Protein 9I7A (pdb70)

Foldseek 3Di:
DDDDPFDFPFWWQFDDPPDARFTWTFHDAPVPHDDADPQWTFIGGAQDRDTDTDHPVGTGGCVVCCVPRLDDDDDHRRVRRSCCVVPPVPDDDD/DAPFDFFFWWQFDDPPDARFTWTFHDQVVDPDGADPQWTWIQTAQVRDIDIDHDVGTGGCVVCCVPRVDDDDPHRRVRRSCCVPPPVPDDD

Sequence (185 aa):
GMPHAFKPGDLVFAKMKGYPHWPARIDDIADGAVKPPPNKYPIFFFGTHETAFLGPKDLFPYDKSKDKYGKPNKRKGFNEGLWEIQNNPHASSYSPHAFKPGDLVFAKMKGYPHWPARIDDIADGAVKKPPPNKYPIFFFGTHETTAFLGPKDLFPYDKSKDKYGKPNKRKGFNEGLWEIQQNNNPHASY

GO terms:
  GO:0061628 histone H3K27me3 reader activity (F, IDA)
  GO:0062072 histone H3K9me2/3 reader activity (F, IDA)
  GO:0005634 nucleus (C, IDA)
  GO:0042692 muscle cell differentiation (P, IMP)
  GO:1905168 positive regulation of double-strand break repair via homologous recombination (P, IMP)
  GO:0030307 positive regulation of cell growth (P, IMP)
  GO:0005515 protein binding (F, IPI)
  GO:0005654 nucleoplasm (C, IDA)
  GO:0140566 histone reader activity (F, IDA)
  GO:0140861 DNA repair-dependent chromatin remodeling (P, IMP)

Radius of gyration: 17.61 Å; Cα contacts (8 Å, |Δi|>4): 353; chains: 2; bounding box: 44×46×45 Å

Organism: Homo sapiens (NCBI:txid9606)

InterPro domains:
  IPR000313 PWWP domain [PF00855] (8-87)
  IPR000313 PWWP domain [PS50812] (7-64)
  IPR000313 PWWP domain [SM00293] (5-62)
  IPR021567 Lens epithelium-derived growth factor, integrase-binding domain [PF11467] (472-570)
  IPR035441 TFIIS/LEDGF domain superfamily [G3DSA:1.20.930.10] (469-548)
  IPR036218 HIV integrase-binding domain superfamily [SSF140576] (470-548)

Structure (mmCIF, N/CA/C/O backbone):
data_9I7A
#
_entry.id   9I7A
#
_cell.length_a   33.127
_cell.length_b   42.590
_cell.length_c   44.242
_cell.angle_alpha   62.08
_cell.angle_beta   76.38
_cell.angle_gamma   87.00
#
_symmetry.space_group_name_H-M   'P 1'
#
loop_
_entity.id
_entity.type
_entity.pdbx_description
1 polymer 'Hepatoma-derived growth factor-related protein 2'
2 non-polymer 1,2-ETHANEDIOL
3 water water
#
loop_
_atom_site.group_PDB
_atom_site.id
_atom_site.type_symbol
_atom_site.label_atom_id
_atom_site.label_alt_id
_atom_site.label_comp_id
_atom_site.label_asym_id
_atom_site.label_entity_id
_atom_site.label_seq_id
_atom_site.pdbx_PDB_ins_code
_atom_site.Cartn_x
_atom_site.Cartn_y
_atom_site.Cartn_z
_atom_site.occupancy
_atom_site.B_iso_or_equiv
_atom_site.auth_seq_id
_atom_site.auth_comp_id
_atom_site.auth_asym_id
_atom_site.auth_atom_id
_atom_site.pdbx_PDB_model_num
ATOM 1 N N . GLY A 1 1 ? 25.006 -17.612 -21.927 1.00 24.92 0 GLY A N 1
ATOM 2 C CA . GLY A 1 1 ? 24.723 -16.547 -20.947 1.00 22.05 0 GLY A CA 1
ATOM 3 C C . GLY A 1 1 ? 24.584 -17.124 -19.550 1.00 19.24 0 GLY A C 1
ATOM 4 O O . GLY A 1 1 ? 24.675 -18.331 -19.362 1.00 21.94 0 GLY A O 1
ATOM 10 N N . MET A 1 2 ? 24.395 -16.237 -18.571 1.00 19.17 1 MET A N 1
ATOM 11 C CA . MET A 1 2 ? 24.134 -16.642 -17.194 1.00 17.89 1 MET A CA 1
ATOM 12 C C . MET A 1 2 ? 22.694 -17.144 -17.061 1.00 16.41 1 MET A C 1
ATOM 13 O O . MET A 1 2 ? 21.819 -16.793 -17.859 1.00 18.35 1 MET A O 1
ATOM 27 N N . PRO A 1 3 ? 22.374 -17.990 -16.047 1.00 16.98 2 PRO A N 1
ATOM 28 C CA . PRO A 1 3 ? 20.999 -18.446 -15.881 1.00 16.16 2 PRO A CA 1
ATOM 29 C C . PRO A 1 3 ? 19.997 -17.303 -15.722 1.00 16.00 2 PRO A C 1
ATOM 30 O O . PRO A 1 3 ? 20.276 -16.305 -15.075 1.00 16.11 2 PRO A O 1
ATOM 41 N N . HIS A 1 4 ? 18.854 -17.420 -16.386 1.00 15.18 3 HIS A N 1
ATOM 42 C CA . HIS A 1 4 ? 17.787 -16.430 -16.243 1.00 14.53 3 HIS A CA 1
ATOM 43 C C . HIS A 1 4 ? 17.282 -16.393 -14.820 1.00 13.30 3 HIS A C 1
ATOM 44 O O . HIS A 1 4 ? 17.269 -17.398 -14.128 1.00 14.80 3 HIS A O 1
ATOM 59 N N . ALA A 1 5 ? 16.664 -15.255 -14.475 1.00 12.93 4 ALA A N 1
ATOM 60 C CA . ALA A 1 5 ? 16.147 -15.043 -13.132 1.00 11.98 4 ALA A CA 1
ATOM 61 C C . ALA A 1 5 ? 15.044 -16.026 -12.815 1.00 10.99 4 ALA A C 1
ATOM 62 O O . ALA A 1 5 ? 14.809 -16.381 -11.637 1.00 14.89 4 ALA A O 1
ATOM 69 N N . PHE A 1 6 ? 14.263 -16.356 -13.838 1.00 9.30 5 PHE A N 1
ATOM 70 C CA . PHE A 1 6 ? 13.218 -17.347 -13.660 1.00 10.72 5 PHE A CA 1
ATOM 71 C C . PHE A 1 6 ? 13.449 -18.494 -14.624 1.00 11.32 5 PHE A C 1
ATOM 72 O O . PHE A 1 6 ? 13.917 -18.294 -15.735 1.00 12.53 5 PHE A O 1
ATOM 89 N N . LYS A 1 7 ? 13.113 -19.699 -14.176 1.00 12.56 6 LYS A N 1
ATOM 90 C CA . LYS A 1 7 ? 13.283 -20.925 -14.964 1.00 13.48 6 LYS A CA 1
ATOM 91 C C . LYS A 1 7 ? 12.061 -21.790 -14.794 1.00 12.72 6 LYS A C 1
ATOM 92 O O . LYS A 1 7 ? 11.351 -21.667 -13.783 1.00 11.10 6 LYS A O 1
ATOM 111 N N . PRO A 1 8 ? 11.787 -22.694 -15.775 1.00 12.75 7 PRO A N 1
ATOM 112 C CA . PRO A 1 8 ? 10.642 -23.576 -15.678 1.00 12.54 7 PRO A CA 1
ATOM 113 C C . PRO A 1 8 ? 10.624 -24.234 -14.320 1.00 12.27 7 PRO A C 1
ATOM 114 O O . PRO A 1 8 ? 11.603 -24.780 -13.863 1.00 13.56 7 PRO A O 1
ATOM 125 N N . GLY A 1 9 ? 9.434 -24.256 -13.737 1.00 11.47 8 GLY A N 1
ATOM 126 C CA . GLY A 1 9 ? 9.188 -24.877 -12.442 1.00 11.91 8 GLY A CA 1
ATOM 127 C C . GLY A 1 9 ? 9.171 -23.891 -11.282 1.00 11.00 8 GLY A C 1
ATOM 128 O O . GLY A 1 9 ? 8.687 -24.236 -10.188 1.00 12.32 8 GLY A O 1
ATOM 132 N N . ASP A 1 10 ? 9.698 -22.675 -11.489 1.00 10.33 9 ASP A N 1
ATOM 133 C CA . ASP A 1 10 ? 9.672 -21.693 -10.423 1.00 9.10 9 ASP A CA 1
ATOM 134 C C . ASP A 1 10 ? 8.225 -21.301 -10.123 1.00 8.54 9 ASP A C 1
ATOM 135 O O . ASP A 1 10 ? 7.402 -21.092 -11.011 1.00 9.80 9 ASP A O 1
ATOM 144 N N . LEU A 1 11 ? 7.929 -21.142 -8.831 1.00 8.79 10 LEU A N 1
ATOM 145 C CA . LEU A 1 11 ? 6.578 -20.824 -8.367 1.00 8.18 10 LEU A CA 1
ATOM 146 C C . LEU A 1 11 ? 6.509 -19.334 -8.046 1.00 8.04 10 LEU A C 1
ATOM 147 O O . LEU A 1 11 ? 7.413 -18.757 -7.411 1.00 10.34 10 LEU A O 1
ATOM 163 N N . VAL A 1 12 ? 5.378 -18.724 -8.395 1.00 6.69 11 VAL A N 1
ATOM 164 C CA . VAL A 1 12 ? 5.194 -17.282 -8.275 1.00 6.66 11 VAL A CA 1
ATOM 165 C C . VAL A 1 12 ? 3.757 -16.982 -7.933 1.00 6.56 11 VAL A C 1
ATOM 166 O O . VAL A 1 12 ? 2.871 -17.831 -8.071 1.00 7.64 11 VAL A O 1
ATOM 179 N N . PHE A 1 13 ? 3.533 -15.717 -7.558 1.00 6.66 12 PHE A N 1
ATOM 180 C CA . PHE A 1 13 ? 2.257 -15.109 -7.770 1.00 7.21 12 PHE A CA 1
ATOM 181 C C . PHE A 1 13 ? 2.416 -14.169 -8.948 1.00 7.19 12 PHE A C 1
ATOM 182 O O . PHE A 1 13 ? 3.388 -13.436 -9.036 1.00 9.05 12 PHE A O 1
ATOM 199 N N . ALA A 1 14 ? 1.489 -14.263 -9.917 1.00 6.66 13 ALA A N 1
ATOM 200 C CA . ALA A 1 14 ? 1.578 -13.472 -11.132 1.00 7.07 13 ALA A CA 1
ATOM 201 C C . ALA A 1 14 ? 0.430 -12.477 -11.170 1.00 6.68 13 ALA A C 1
ATOM 202 O O . ALA A 1 14 ? -0.724 -12.843 -10.847 1.00 7.75 13 ALA A O 1
ATOM 209 N N . LYS A 1 15 ? 0.754 -11.250 -11.582 1.00 6.81 14 LYS A N 1
ATOM 210 C CA . LYS A 1 15 ? -0.211 -10.175 -11.597 1.00 8.06 14 LYS A CA 1
ATOM 211 C C . LYS A 1 15 ? -0.630 -9.788 -13.004 1.00 8.32 14 LYS A C 1
ATOM 212 O O . LYS A 1 15 ? 0.211 -9.509 -13.854 1.00 11.16 14 LYS A O 1
ATOM 231 N N . MET A 1 16 ? -1.923 -9.771 -13.238 1.00 8.91 15 MET A N 1
ATOM 232 C CA . MET A 1 16 ? -2.515 -9.235 -14.443 1.00 10.75 15 MET A CA 1
ATOM 233 C C . MET A 1 16 ? -3.525 -8.166 -14.092 1.00 11.50 15 MET A C 1
ATOM 234 O O . MET A 1 16 ? -4.184 -8.229 -13.057 1.00 11.39 15 MET A O 1
ATOM 248 N N . LYS A 1 17 ? -3.639 -7.184 -14.961 1.00 11.94 16 LYS A N 1
ATOM 249 C CA . LYS A 1 17 ? -4.602 -6.124 -14.751 1.00 12.41 16 LYS A CA 1
ATOM 250 C C . LYS A 1 17 ? -6.008 -6.684 -14.546 1.00 12.22 16 LYS A C 1
ATOM 251 O O . LYS A 1 17 ? -6.495 -7.444 -15.394 1.00 13.21 16 LYS A O 1
ATOM 270 N N . GLY A 1 18 ? -6.653 -6.292 -13.440 1.00 12.11 17 GLY A N 1
ATOM 271 C CA . GLY A 1 18 ? -8.003 -6.715 -13.172 1.00 11.72 17 GLY A CA 1
ATOM 272 C C . GLY A 1 18 ? -8.128 -7.901 -12.246 1.00 10.37 17 GLY A C 1
ATOM 273 O O . GLY A 1 18 ? -9.230 -8.222 -11.853 1.00 11.36 17 GLY A O 1
ATOM 277 N N . TYR A 1 19 ? -7.005 -8.537 -11.933 1.00 10.26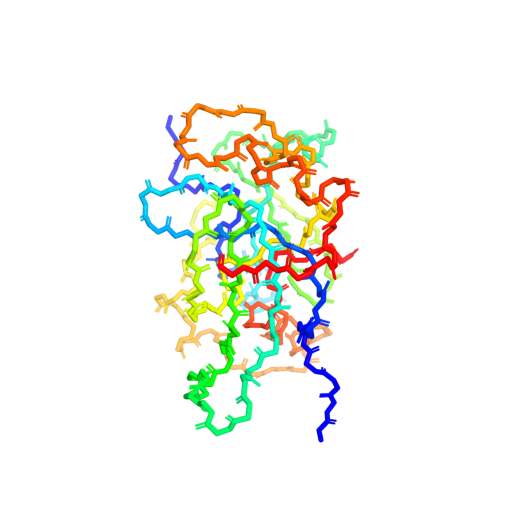 18 TYR A N 1
ATOM 278 C CA . TYR A 1 19 ? -6.992 -9.797 -11.196 1.00 10.18 18 TYR A CA 1
ATOM 279 C C . TYR A 1 19 ? -6.122 -9.677 -9.965 1.00 9.26 18 TYR A C 1
ATOM 280 O O . TYR A 1 19 ? -5.110 -8.969 -10.002 1.00 10.45 18 TYR A O 1
ATOM 298 N N . PRO A 1 20 ? -6.445 -10.397 -8.878 1.00 9.09 19 PRO A N 1
ATOM 299 C CA . PRO A 1 20 ? -5.540 -10.434 -7.748 1.00 9.18 19 PRO A CA 1
ATOM 300 C C . PRO A 1 20 ? -4.265 -11.191 -8.138 1.00 8.61 19 PRO A C 1
ATOM 301 O O . PRO A 1 20 ? -4.271 -12.010 -9.036 1.00 8.95 19 PRO A O 1
ATOM 312 N N . HIS A 1 21 ? -3.223 -10.976 -7.372 1.00 8.20 20 HIS A N 1
ATOM 313 C CA . HIS A 1 21 ? -1.993 -11.713 -7.508 1.00 8.14 20 HIS A CA 1
ATOM 314 C C . HIS A 1 21 ? -2.321 -13.198 -7.428 1.00 8.25 20 HIS A C 1
ATOM 315 O O . HIS A 1 21 ? -2.939 -13.629 -6.484 1.00 9.46 20 HIS A O 1
ATOM 330 N N . TRP A 1 22 ? -1.915 -13.978 -8.462 1.00 7.34 21 TRP A N 1
ATOM 331 C CA . TRP A 1 22 ? -2.539 -15.287 -8.699 1.00 7.11 21 TRP A CA 1
ATOM 332 C C . TRP A 1 22 ? -1.487 -16.367 -8.614 1.00 6.56 21 TRP A C 1
ATOM 333 O O . TRP A 1 22 ? -0.418 -16.257 -9.228 1.00 6.73 21 TRP A O 1
ATOM 354 N N . PRO A 1 23 ? -1.758 -17.519 -7.979 1.00 7.01 22 PRO A N 1
ATOM 355 C CA . PRO A 1 23 ? -0.743 -18.572 -7.906 1.00 6.64 22 PRO A CA 1
ATOM 356 C C . PRO A 1 23 ? -0.419 -19.114 -9.292 1.00 6.46 22 PRO A C 1
ATOM 357 O O . PRO A 1 23 ? -1.323 -19.431 -10.086 1.00 6.69 22 PRO A O 1
ATOM 368 N N . ALA A 1 24 ? 0.864 -19.261 -9.594 1.00 6.04 23 ALA A N 1
ATOM 369 C CA . ALA A 1 24 ? 1.295 -19.550 -10.955 1.00 6.19 23 ALA A CA 1
ATOM 370 C C . ALA A 1 24 ? 2.678 -20.174 -10.942 1.00 6.00 23 ALA A C 1
ATOM 371 O O . ALA A 1 24 ? 3.361 -20.207 -9.934 1.00 6.65 23 ALA A O 1
ATOM 378 N N . ARG A 1 25 ? 3.091 -20.637 -12.122 1.00 6.86 24 ARG A N 1
ATOM 379 C CA . ARG A 1 25 ? 4.437 -21.162 -12.268 1.00 6.94 24 ARG A CA 1
ATOM 380 C C . ARG A 1 25 ? 4.973 -20.743 -13.627 1.00 6.95 24 ARG A C 1
ATOM 381 O O . ARG A 1 25 ? 4.254 -20.478 -14.599 1.00 7.88 24 ARG A O 1
ATOM 402 N N . ILE A 1 26 ? 6.292 -20.768 -13.720 1.00 7.92 25 ILE A N 1
ATOM 403 C CA . ILE A 1 26 ? 6.960 -20.628 -15.008 1.00 8.34 25 ILE A CA 1
ATOM 404 C C . ILE A 1 26 ? 6.893 -21.994 -15.720 1.00 9.12 25 ILE A C 1
ATOM 405 O O . ILE A 1 26 ? 7.322 -23.010 -15.194 1.00 10.82 25 ILE A O 1
ATOM 421 N N . ASP A 1 27 ? 6.321 -21.979 -16.940 1.00 10.58 26 ASP A N 1
ATOM 422 C CA . ASP A 1 27 ? 6.197 -23.217 -17.746 1.00 11.89 26 ASP A CA 1
ATOM 423 C C . ASP A 1 27 ? 7.315 -23.328 -18.779 1.00 12.79 26 ASP A C 1
ATOM 424 O O . ASP A 1 27 ? 8.077 -22.397 -18.996 1.00 14.40 26 ASP A O 1
ATOM 433 N N . ASP A 1 28 ? 7.455 -24.523 -19.351 1.00 15.14 27 ASP A N 1
ATOM 434 C CA . ASP A 1 28 ? 8.201 -24.767 -20.568 1.00 16.20 27 ASP A CA 1
ATOM 435 C C . ASP A 1 28 ? 7.385 -24.266 -21.749 1.00 15.64 27 ASP A C 1
ATOM 436 O O . ASP A 1 28 ? 6.159 -24.393 -21.760 1.00 18.70 27 ASP A O 1
ATOM 445 N N . ILE A 1 29 ? 8.078 -23.771 -22.774 1.00 17.51 28 ILE A N 1
ATOM 446 C CA . ILE A 1 29 ? 7.499 -23.584 -24.102 1.00 18.09 28 ILE A CA 1
ATOM 447 C C . ILE A 1 29 ? 7.452 -24.948 -24.783 1.00 18.48 28 ILE A C 1
ATOM 448 O O . ILE A 1 29 ? 8.468 -25.632 -24.816 1.00 21.04 28 ILE A O 1
ATOM 464 N N . ALA A 1 30 ? 6.289 -25.334 -25.334 1.00 17.92 29 ALA A N 1
ATOM 465 C CA . ALA A 1 30 ? 6.211 -26.623 -25.986 1.00 19.35 29 ALA A CA 1
ATOM 466 C C . ALA A 1 30 ? 7.106 -26.627 -27.225 1.00 20.30 29 ALA A C 1
ATOM 467 O O . ALA A 1 30 ? 7.415 -25.595 -27.803 1.00 19.70 29 ALA A O 1
ATOM 474 N N . ASP A 1 31 ? 7.497 -27.815 -27.657 1.00 21.89 30 ASP A N 1
ATOM 475 C CA . ASP A 1 31 ? 8.308 -27.918 -28.856 1.00 23.22 30 ASP A CA 1
ATOM 476 C C . ASP A 1 31 ? 7.581 -27.249 -30.019 1.00 21.17 30 ASP A C 1
ATOM 477 O O . ASP A 1 31 ? 6.412 -27.520 -30.241 1.00 23.66 30 ASP A O 1
ATOM 486 N N . GLY A 1 32 ? 8.276 -26.349 -30.720 1.00 19.63 31 GLY A N 1
ATOM 487 C CA . GLY A 1 32 ? 7.724 -25.658 -31.880 1.00 19.38 31 GLY A CA 1
ATOM 488 C C . GLY A 1 32 ? 6.811 -24.463 -31.562 1.00 18.14 31 GLY A C 1
ATOM 489 O O . GLY A 1 32 ? 6.319 -23.828 -32.497 1.00 19.32 31 GLY A O 1
ATOM 493 N N . ALA A 1 33 ? 6.577 -24.197 -30.275 1.00 16.56 32 ALA A N 1
ATOM 494 C CA . ALA A 1 33 ? 5.571 -23.210 -29.906 1.00 13.50 32 ALA A CA 1
ATOM 495 C C . ALA A 1 33 ? 6.115 -21.784 -29.935 1.00 11.37 32 ALA A C 1
ATOM 496 O O . ALA A 1 33 ? 7.302 -21.547 -30.035 1.00 13.55 32 ALA A O 1
ATOM 503 N N . VAL A 1 34 ? 5.214 -20.824 -29.826 1.00 11.07 33 VAL A N 1
ATOM 504 C CA . VAL A 1 34 ? 5.585 -19.415 -29.825 1.00 9.98 33 VAL A CA 1
ATOM 505 C C . VAL A 1 34 ? 6.393 -19.108 -28.592 1.00 10.50 33 VAL A C 1
ATOM 506 O O . VAL A 1 34 ? 6.013 -19.431 -27.473 1.00 11.98 33 VAL A O 1
ATOM 519 N N . LYS A 1 35 ? 7.522 -18.400 -28.783 1.00 11.64 34 LYS A N 1
ATOM 520 C CA . LYS A 1 35 ? 8.343 -18.012 -27.648 1.00 12.47 34 LYS A CA 1
ATOM 521 C C . LYS A 1 35 ? 7.968 -16.631 -27.158 1.00 11.37 34 LYS A C 1
ATOM 522 O O . LYS A 1 35 ? 7.391 -15.832 -27.867 1.00 13.20 34 LYS A O 1
ATOM 541 N N . PRO A 1 36 ? 8.218 -16.342 -25.874 1.00 11.41 35 PRO A N 1
ATOM 542 C CA . PRO A 1 36 ? 7.861 -15.037 -25.341 1.00 11.76 35 PRO A CA 1
ATOM 543 C C . PRO A 1 36 ? 8.690 -13.939 -25.957 1.00 12.86 35 PRO A C 1
ATOM 544 O O . PRO A 1 36 ? 9.822 -14.191 -26.382 1.00 14.39 35 PRO A O 1
ATOM 555 N N . PRO A 1 37 ? 8.221 -12.687 -25.838 1.00 14.35 36 PRO A N 1
ATOM 556 C CA . PRO A 1 37 ? 9.053 -11.523 -26.099 1.00 16.58 36 PRO A CA 1
ATOM 557 C C . PRO A 1 37 ? 10.246 -11.530 -25.136 1.00 16.60 36 PRO A C 1
ATOM 558 O O . PRO A 1 37 ? 10.290 -12.247 -24.125 1.00 14.83 36 PRO A O 1
ATOM 569 N N . PRO A 1 38 ? 11.288 -10.725 -25.468 1.00 19.49 37 PRO A N 1
ATOM 570 C CA . PRO A 1 38 ? 12.444 -10.611 -24.584 1.00 19.26 37 PRO A CA 1
ATOM 571 C C . PRO A 1 38 ? 12.095 -10.289 -23.132 1.00 15.98 37 PRO A C 1
ATOM 572 O O . PRO A 1 38 ? 11.229 -9.463 -22.899 1.00 17.50 37 PRO A O 1
ATOM 583 N N . ASN A 1 39 ? 12.751 -10.979 -22.196 1.00 14.79 38 ASN A N 1
ATOM 584 C CA . ASN A 1 39 ? 12.572 -10.799 -20.756 1.00 12.56 38 ASN A CA 1
ATOM 585 C C . ASN A 1 39 ? 11.110 -10.995 -20.365 1.00 10.51 38 ASN A C 1
ATOM 586 O O . ASN A 1 39 ? 10.644 -10.447 -19.375 1.00 11.49 38 ASN A O 1
ATOM 597 N N . LYS A 1 40 ? 10.419 -11.918 -21.062 1.00 8.75 39 LYS A N 1
ATOM 598 C CA . LYS A 1 40 ? 9.135 -12.432 -20.619 1.00 7.93 39 LYS A CA 1
ATOM 599 C C . LYS A 1 40 ? 9.212 -13.946 -20.524 1.00 7.10 39 LYS A C 1
ATOM 600 O O . LYS A 1 40 ? 10.124 -14.579 -21.089 1.00 8.38 39 LYS A O 1
ATOM 619 N N . TYR A 1 41 ? 8.222 -14.508 -19.857 1.00 7.29 40 TYR A N 1
ATOM 620 C CA . TYR A 1 41 ? 8.163 -15.910 -19.539 1.00 7.21 40 TYR A CA 1
ATOM 621 C C . TYR A 1 41 ? 6.757 -16.426 -19.767 1.00 7.20 40 TYR A C 1
ATOM 622 O O . TYR A 1 41 ? 5.790 -15.695 -19.563 1.00 7.54 40 TYR A O 1
ATOM 640 N N . PRO A 1 42 ? 6.601 -17.727 -20.088 1.00 7.87 41 PRO A N 1
ATOM 641 C CA . PRO A 1 42 ? 5.272 -18.340 -20.123 1.00 7.86 41 PRO A CA 1
ATOM 642 C C . PRO A 1 42 ? 4.842 -18.664 -18.682 1.00 7.64 41 PRO A C 1
ATOM 643 O O . PRO A 1 42 ? 5.524 -19.431 -18.004 1.00 9.78 41 PRO A O 1
ATOM 654 N N . ILE A 1 43 ? 3.718 -18.075 -18.295 1.00 7.12 42 ILE A N 1
ATOM 655 C CA . ILE A 1 43 ? 3.192 -18.215 -16.934 1.00 7.33 42 ILE A CA 1
ATOM 656 C C . ILE A 1 43 ? 1.903 -19.003 -16.996 1.00 8.32 42 ILE A C 1
ATOM 657 O O . ILE A 1 43 ? 0.949 -18.546 -17.625 1.00 8.88 42 ILE A O 1
ATOM 673 N N . PHE A 1 44 ? 1.913 -20.155 -16.337 1.00 7.47 43 PHE A N 1
ATOM 674 C CA . PHE A 1 44 ? 0.736 -20.984 -16.180 1.00 7.65 43 PHE A CA 1
ATOM 675 C C . PHE A 1 44 ? 0.044 -20.650 -14.876 1.00 6.93 43 PHE A C 1
ATOM 676 O O . PHE A 1 44 ? 0.689 -20.689 -13.818 1.00 7.86 43 PHE A O 1
ATOM 693 N N . PHE A 1 45 ? -1.242 -20.272 -14.943 1.00 7.07 44 PHE A N 1
ATOM 694 C CA . PHE A 1 45 ? -2.008 -19.884 -13.768 1.00 6.90 44 PHE A CA 1
ATOM 695 C C . PHE A 1 45 ? -2.707 -21.104 -13.196 1.00 7.60 44 PHE A C 1
ATOM 696 O O . PHE A 1 45 ? -3.578 -21.706 -13.838 1.00 9.15 44 PHE A O 1
ATOM 713 N N . PHE A 1 46 ? -2.362 -21.499 -11.955 1.00 6.64 45 PHE A N 1
ATOM 714 C CA . PHE A 1 46 ? -3.022 -22.631 -11.353 1.00 6.60 45 PHE A CA 1
ATOM 715 C C . PHE A 1 46 ? -4.503 -22.320 -11.222 1.00 7.11 45 PHE A C 1
ATOM 716 O O . PHE A 1 46 ? -4.920 -21.169 -11.034 1.00 8.36 45 PHE A O 1
ATOM 733 N N . GLY A 1 47 ? -5.311 -23.391 -11.278 1.00 7.85 46 GLY A N 1
ATOM 734 C CA . GLY A 1 47 ? -6.758 -23.232 -11.208 1.00 8.69 46 GLY A CA 1
ATOM 735 C C . GLY A 1 47 ? -7.425 -22.826 -12.510 1.00 9.88 46 GLY A C 1
ATOM 736 O O . GLY A 1 47 ? -8.649 -22.676 -12.556 1.00 14.61 46 GLY A O 1
ATOM 740 N N . THR A 1 48 ? -6.698 -22.611 -13.584 1.00 11.20 47 THR A N 1
ATOM 741 C CA . THR A 1 48 ? -7.199 -22.051 -14.829 1.00 10.77 47 THR A CA 1
ATOM 742 C C . THR A 1 48 ? -6.687 -22.920 -15.973 1.00 12.79 47 THR A C 1
ATOM 743 O O . THR A 1 48 ? -5.848 -23.812 -15.801 1.00 15.96 47 THR A O 1
ATOM 754 N N . HIS A 1 49 ? -7.067 -22.541 -17.184 1.00 12.67 48 HIS A N 1
ATOM 755 C CA . HIS A 1 49 ? -6.408 -23.010 -18.422 1.00 13.22 48 HIS A CA 1
ATOM 756 C C . HIS A 1 49 ? -5.543 -21.940 -19.103 1.00 13.25 48 HIS A C 1
ATOM 757 O O . HIS A 1 49 ? -5.272 -22.063 -20.323 1.00 16.19 48 HIS A O 1
ATOM 772 N N . GLU A 1 50 ? -5.147 -20.891 -18.396 1.00 13.16 49 GLU A N 1
ATOM 773 C CA . GLU A 1 50 ? -4.459 -19.755 -18.942 1.00 12.08 49 GLU A CA 1
ATOM 774 C C . GLU A 1 50 ? -2.916 -19.938 -18.784 1.00 10.41 49 GLU A C 1
ATOM 775 O O . GLU A 1 50 ? -2.352 -20.171 -17.686 1.00 9.94 49 GLU A O 1
ATOM 787 N N . THR A 1 51 ? -2.270 -19.761 -19.932 1.00 9.98 50 THR A N 1
ATOM 788 C CA . THR A 1 51 ? -0.841 -19.475 -19.987 1.00 9.29 50 THR A CA 1
ATOM 789 C C . THR A 1 51 ? -0.708 -18.133 -20.663 1.00 9.28 50 THR A C 1
ATOM 790 O O . THR A 1 51 ? -1.255 -17.957 -21.765 1.00 10.90 50 THR A O 1
ATOM 801 N N . ALA A 1 52 ? 0.053 -17.214 -20.111 1.00 8.99 51 ALA A N 1
ATOM 802 C CA . ALA A 1 52 ? 0.282 -15.900 -20.659 1.00 8.85 51 ALA A CA 1
ATOM 803 C C . ALA A 1 52 ? 1.752 -15.559 -20.585 1.00 8.52 51 ALA A C 1
ATOM 804 O O . ALA A 1 52 ? 2.460 -15.999 -19.670 1.00 9.66 51 ALA A O 1
ATOM 811 N N . PHE A 1 53 ? 2.216 -14.682 -21.446 1.00 7.68 52 PHE A N 1
ATOM 812 C CA . PHE A 1 53 ? 3.584 -14.177 -21.369 1.00 7.96 52 PHE A CA 1
ATOM 813 C C . PHE A 1 53 ? 3.630 -12.940 -20.496 1.00 7.52 52 PHE A C 1
ATOM 814 O O . PHE A 1 53 ? 2.973 -11.951 -20.714 1.00 10.55 52 PHE A O 1
ATOM 831 N N . LEU A 1 54 ? 4.398 -12.997 -19.396 1.00 7.05 53 LEU A N 1
ATOM 832 C CA . LEU A 1 54 ? 4.538 -11.870 -18.466 1.00 6.98 53 LEU A CA 1
ATOM 833 C C . LEU A 1 54 ? 6.018 -11.629 -18.228 1.00 6.61 53 LEU A C 1
ATOM 834 O O . LEU A 1 54 ? 6.861 -12.526 -18.266 1.00 7.70 53 LEU A O 1
ATOM 850 N N . GLY A 1 55 ? 6.313 -10.364 -17.924 1.00 6.78 54 GLY A N 1
ATOM 851 C CA . GLY A 1 55 ? 7.644 -9.982 -17.483 1.00 7.26 54 GLY A CA 1
ATOM 852 C C . GLY A 1 55 ? 7.768 -9.897 -15.961 1.00 6.73 54 GLY A C 1
ATOM 853 O O . GLY A 1 55 ? 6.794 -9.918 -15.235 1.00 6.66 54 GLY A O 1
ATOM 857 N N . PRO A 1 56 ? 9.013 -9.740 -15.495 1.00 7.04 55 PRO A N 1
ATOM 858 C CA . PRO A 1 56 ? 9.306 -9.752 -14.076 1.00 7.34 55 PRO A CA 1
ATOM 859 C C . PRO A 1 56 ? 8.562 -8.744 -13.212 1.00 6.23 55 PRO A C 1
ATOM 860 O O . PRO A 1 56 ? 8.345 -8.985 -12.026 1.00 6.59 55 PRO A O 1
ATOM 871 N N . LYS A 1 57 ? 8.162 -7.595 -13.779 1.00 6.95 56 LYS A N 1
ATOM 872 C CA . LYS A 1 57 ? 7.434 -6.610 -12.976 1.00 7.42 56 LYS A CA 1
ATOM 873 C C . LYS A 1 57 ? 6.132 -7.199 -12.440 1.00 7.04 56 LYS A C 1
ATOM 874 O O . LYS A 1 57 ? 5.627 -6.719 -11.426 1.00 7.15 56 LYS A O 1
ATOM 893 N N . ASP A 1 58 ? 5.630 -8.246 -13.094 1.00 6.55 57 ASP A N 1
ATOM 894 C CA . ASP A 1 58 ? 4.383 -8.878 -12.721 1.00 6.82 57 ASP A CA 1
ATOM 895 C C . ASP A 1 58 ? 4.546 -10.221 -12.001 1.00 6.06 57 ASP A C 1
ATOM 896 O O . ASP A 1 58 ? 3.567 -10.939 -11.795 1.00 7.07 57 ASP A O 1
ATOM 905 N N . LEU A 1 59 ? 5.787 -10.571 -11.623 1.00 5.95 58 LEU A N 1
ATOM 906 C CA . LEU A 1 59 ? 6.107 -11.870 -11.057 1.00 6.15 58 LEU A CA 1
ATOM 907 C C . LEU A 1 59 ? 6.656 -11.694 -9.640 1.00 6.08 58 LEU A C 1
ATOM 908 O O . LEU A 1 59 ? 7.666 -10.992 -9.457 1.00 7.71 58 LEU A O 1
ATOM 924 N N . PHE A 1 60 ? 6.011 -12.347 -8.692 1.00 7.02 59 PHE A N 1
ATOM 925 C CA . PHE A 1 60 ? 6.330 -12.228 -7.273 1.00 7.35 59 PHE A CA 1
ATOM 926 C C . PHE A 1 60 ? 6.724 -13.605 -6.805 1.00 7.99 59 PHE A C 1
ATOM 927 O O . PHE A 1 60 ? 5.970 -14.542 -6.790 1.00 9.50 59 PHE A O 1
ATOM 944 N N . PRO A 1 61 ? 8.035 -13.833 -6.578 1.00 12.54 60 PRO A N 1
ATOM 945 C CA . PRO A 1 61 ? 8.506 -15.144 -6.167 1.00 12.76 60 PRO A CA 1
ATOM 946 C C . PRO A 1 61 ? 7.669 -15.638 -4.993 1.00 12.66 60 PRO A C 1
ATOM 947 O O . PRO A 1 61 ? 7.401 -14.906 -4.035 1.00 15.56 60 PRO A O 1
ATOM 958 N N . TYR A 1 62 ? 7.250 -16.942 -5.034 1.00 15.22 61 TYR A N 1
ATOM 959 C CA . TYR A 1 62 ? 6.213 -17.492 -4.154 1.00 16.58 61 TYR A CA 1
ATOM 960 C C . TYR A 1 62 ? 6.616 -17.372 -2.670 1.00 19.33 61 TYR A C 1
ATOM 961 O O . TYR A 1 62 ? 5.780 -16.983 -1.850 1.00 23.16 61 TYR A O 1
ATOM 979 N N . ASP A 1 63 ? 7.856 -17.737 -2.279 1.00 21.54 62 ASP A N 1
ATOM 980 C CA . ASP A 1 63 ? 8.208 -17.733 -0.853 1.00 22.64 62 ASP A CA 1
ATOM 981 C C . ASP A 1 63 ? 8.132 -16.328 -0.272 1.00 20.17 62 ASP A C 1
ATOM 982 O O . ASP A 1 63 ? 7.687 -16.106 0.862 1.00 23.96 62 ASP A O 1
ATOM 991 N N . LYS A 1 64 ? 8.645 -15.319 -0.984 1.00 21.23 63 LYS A N 1
ATOM 992 C CA . LYS A 1 64 ? 8.599 -13.978 -0.422 1.00 21.80 63 LYS A CA 1
ATOM 993 C C . LYS A 1 64 ? 7.148 -13.501 -0.244 1.00 22.53 6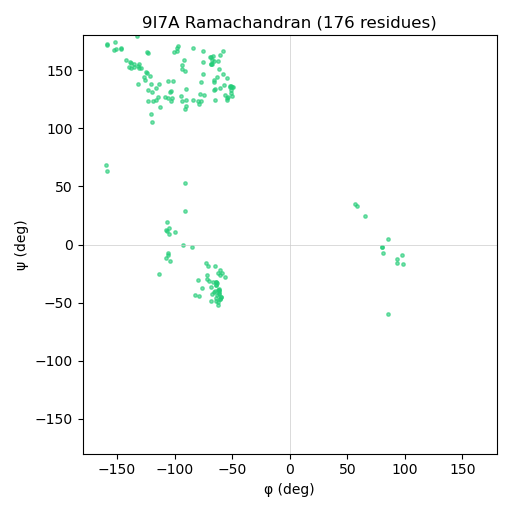3 LYS A C 1
ATOM 994 O O . LYS A 1 64 ? 6.847 -12.784 0.705 1.00 24.50 63 LYS A O 1
ATOM 1013 N N . SER A 1 65 ? 6.235 -13.932 -1.121 1.00 21.26 64 SER A N 1
ATOM 1014 C CA . SER A 1 65 ? 4.934 -13.285 -1.248 1.00 20.18 64 SER A CA 1
ATOM 1015 C C . SER A 1 65 ? 3.778 -14.109 -0.670 1.00 19.22 64 SER A C 1
ATOM 1016 O O . SER A 1 65 ? 2.665 -13.602 -0.597 1.00 17.89 64 SER A O 1
ATOM 1024 N N . LYS A 1 66 ? 3.980 -15.378 -0.327 1.00 20.89 65 LYS A N 1
ATOM 1025 C CA . LYS A 1 66 ? 2.855 -16.225 0.021 1.00 22.24 65 LYS A CA 1
ATOM 1026 C C . LYS A 1 66 ? 2.095 -15.769 1.256 1.00 23.34 65 LYS A C 1
ATOM 1027 O O . LYS A 1 66 ? 0.871 -15.899 1.298 1.00 25.09 65 LYS A O 1
ATOM 1039 N N . ASP A 1 67 ? 2.798 -15.185 2.222 1.00 24.20 66 ASP A N 1
ATOM 1040 C CA . ASP A 1 67 ? 2.106 -14.757 3.424 1.00 26.63 66 ASP A CA 1
ATOM 1041 C C . ASP A 1 67 ? 1.054 -13.706 3.063 1.00 24.73 66 ASP A C 1
ATOM 1042 O O . ASP A 1 67 ? -0.063 -13.765 3.556 1.00 27.52 66 ASP A O 1
ATOM 1051 N N . LYS A 1 68 ? 1.398 -12.774 2.166 1.00 21.00 67 LYS A N 1
ATOM 1052 C CA . LYS A 1 68 ? 0.506 -11.699 1.759 1.00 19.48 67 LYS A CA 1
ATOM 1053 C C . LYS A 1 68 ? -0.555 -12.127 0.745 1.00 18.72 67 LYS A C 1
ATOM 1054 O O . LYS A 1 68 ? -1.677 -11.650 0.822 1.00 21.87 67 LYS A O 1
ATOM 1073 N N . TYR A 1 69 ? -0.174 -12.897 -0.279 1.00 16.64 68 TYR A N 1
ATOM 1074 C CA . TYR A 1 69 ? -1.015 -13.136 -1.447 1.00 15.68 68 TYR A CA 1
ATOM 1075 C C . TYR A 1 69 ? -1.655 -14.529 -1.424 1.00 17.26 68 TYR A C 1
ATOM 1076 O O . TYR A 1 69 ? -2.576 -14.770 -2.229 1.00 17.08 68 TYR A O 1
ATOM 1094 N N . GLY A 1 70 ? -1.155 -15.426 -0.551 1.00 19.41 69 GLY A N 1
ATOM 1095 C CA . GLY A 1 70 ? -1.562 -16.822 -0.507 1.00 20.69 69 GLY A CA 1
ATOM 1096 C C . GLY A 1 70 ? -2.722 -17.033 0.449 1.00 23.46 69 GLY A C 1
ATOM 1097 O O . GLY A 1 70 ? -2.584 -17.810 1.388 1.00 28.57 69 GLY A O 1
ATOM 1101 N N . LYS A 1 71 ? -3.787 -16.247 0.247 1.00 22.51 70 LYS A N 1
ATOM 1102 C CA . LYS A 1 71 ? -4.964 -16.180 1.090 1.00 22.68 70 LYS A CA 1
ATOM 1103 C C . LYS A 1 71 ? -6.199 -16.432 0.224 1.00 21.03 70 LYS A C 1
ATOM 1104 O O . LYS A 1 71 ? -6.264 -16.034 -0.934 1.00 20.70 70 LYS A O 1
ATOM 1116 N N . PRO A 1 72 ? -7.209 -17.159 0.727 1.00 20.03 71 PRO A N 1
ATOM 1117 C CA . PRO A 1 72 ? -8.371 -17.491 -0.093 1.00 19.49 71 PRO A CA 1
ATOM 1118 C C . PRO A 1 72 ? -9.102 -16.271 -0.652 1.00 18.74 71 PRO A C 1
ATOM 1119 O O . PRO A 1 72 ? -9.188 -15.226 -0.020 1.00 20.98 71 PRO A O 1
ATOM 1130 N N . ASN A 1 73 ? -9.660 -16.430 -1.848 1.00 17.69 72 ASN A N 1
ATOM 1131 C CA . ASN A 1 73 ? -10.643 -15.492 -2.354 1.00 19.60 72 ASN A CA 1
ATOM 1132 C C . ASN A 1 73 ? -11.548 -16.262 -3.282 1.00 19.48 72 ASN A C 1
ATOM 1133 O O . ASN A 1 73 ? -11.210 -17.375 -3.701 1.00 20.73 72 ASN A O 1
ATOM 1144 N N . LYS A 1 74 ? -12.639 -15.602 -3.632 1.00 19.89 73 LYS A N 1
ATOM 1145 C CA . LYS A 1 74 ? -13.676 -16.312 -4.331 1.00 20.12 73 LYS A CA 1
ATOM 1146 C C . LYS A 1 74 ? -13.642 -16.062 -5.834 1.00 17.46 73 LYS A C 1
ATOM 1147 O O . LYS A 1 74 ? -14.562 -16.547 -6.464 1.00 20.51 73 LYS A O 1
ATOM 1150 N N . ARG A 1 75 ? -12.585 -15.433 -6.416 1.00 15.03 74 ARG A N 1
ATOM 1151 C CA . ARG A 1 75 ? -12.439 -15.389 -7.872 1.00 12.88 74 ARG A CA 1
ATOM 1152 C C . ARG A 1 75 ? -12.483 -16.830 -8.405 1.00 11.69 74 ARG A C 1
ATOM 1153 O O . ARG A 1 75 ? -11.884 -17.708 -7.816 1.00 11.77 74 ARG A O 1
ATOM 1174 N N . LYS A 1 76 ? -13.098 -17.030 -9.576 1.00 12.32 75 LYS A N 1
ATOM 1175 C CA . LYS A 1 76 ? -13.238 -18.372 -10.091 1.00 11.74 75 LYS A CA 1
ATOM 1176 C C . LYS A 1 76 ? -11.884 -18.997 -10.409 1.00 11.05 75 LYS A C 1
ATOM 1177 O O . LYS A 1 76 ? -11.072 -18.427 -11.149 1.00 11.13 75 LYS A O 1
ATOM 1196 N N . GLY A 1 77 ? -11.641 -20.166 -9.800 1.00 10.35 76 GLY A N 1
ATOM 1197 C CA . GLY A 1 77 ? -10.409 -20.899 -9.988 1.00 9.73 76 GLY A CA 1
ATOM 1198 C C . GLY A 1 77 ? -9.363 -20.590 -8.945 1.00 9.13 76 GLY A C 1
ATOM 1199 O O . GLY A 1 77 ? -8.362 -21.268 -8.887 1.00 9.63 76 GLY A O 1
ATOM 1203 N N . PHE A 1 78 ? -9.501 -19.498 -8.191 1.00 9.10 77 PHE A N 1
ATOM 1204 C CA . PHE A 1 78 ? -8.432 -19.058 -7.312 1.00 9.17 77 PHE A CA 1
ATOM 1205 C C . PHE A 1 78 ? -8.102 -20.066 -6.225 1.00 9.11 77 PHE A C 1
ATOM 1206 O O . PHE A 1 78 ? -6.938 -20.421 -6.065 1.00 9.16 77 PHE A O 1
ATOM 1223 N N . ASN A 1 79 ? -9.122 -20.494 -5.494 1.00 10.11 78 ASN A N 1
ATOM 1224 C CA . ASN A 1 79 ? -8.843 -21.364 -4.369 1.00 11.40 78 ASN A CA 1
ATOM 1225 C C . ASN A 1 79 ? -8.379 -22.733 -4.867 1.00 10.54 78 ASN A C 1
ATOM 1226 O O . ASN A 1 79 ? -7.541 -23.381 -4.226 1.00 11.27 78 ASN A O 1
ATOM 1237 N N . GLU A 1 80 ? -8.880 -23.170 -6.038 1.00 10.18 79 GLU A N 1
ATOM 1238 C CA . GLU A 1 80 ? -8.367 -24.370 -6.668 1.00 10.67 79 GLU A CA 1
ATOM 1239 C C . GLU A 1 80 ? -6.889 -24.219 -7.025 1.00 9.63 79 GLU A C 1
ATOM 1240 O O . GLU A 1 80 ? -6.056 -25.108 -6.825 1.00 10.07 79 GLU A O 1
ATOM 1252 N N . GLY A 1 81 ? -6.549 -23.002 -7.501 1.00 9.09 80 GLY A N 1
ATOM 1253 C CA . GLY A 1 81 ? -5.147 -22.734 -7.802 1.00 8.54 80 GLY A CA 1
ATOM 1254 C C . GLY A 1 81 ? -4.242 -22.676 -6.581 1.00 8.46 80 GLY A C 1
ATOM 1255 O O . GLY A 1 81 ? -3.119 -23.184 -6.620 1.00 8.83 80 GLY A O 1
ATOM 1259 N N . LEU A 1 82 ? -4.750 -22.144 -5.475 1.00 8.77 81 LEU A N 1
ATOM 1260 C CA . LEU A 1 82 ? -4.032 -22.180 -4.223 1.00 9.64 81 LEU A CA 1
ATOM 1261 C C . LEU A 1 82 ? -3.800 -23.627 -3.790 1.00 9.55 81 LEU A C 1
ATOM 1262 O O . LEU A 1 82 ? -2.715 -23.981 -3.326 1.00 11.35 81 LEU A O 1
ATOM 1278 N N . TRP A 1 83 ? -4.812 -24.480 -3.929 1.00 10.29 82 TRP A N 1
ATOM 1279 C CA . TRP A 1 83 ? -4.690 -25.874 -3.586 1.00 10.71 82 TRP A CA 1
ATOM 1280 C C . TRP A 1 83 ? -3.593 -26.536 -4.419 1.00 10.67 82 TRP A C 1
ATOM 1281 O O . TRP A 1 83 ? -2.750 -27.248 -3.909 1.00 11.39 82 TRP A O 1
ATOM 1302 N N . GLU A 1 84 ? -3.584 -26.250 -5.725 1.00 9.88 83 GLU A N 1
ATOM 1303 C CA . GLU A 1 84 ? -2.603 -26.832 -6.620 1.00 10.10 83 GLU A CA 1
ATOM 1304 C C . GLU A 1 84 ? -1.183 -26.381 -6.260 1.00 9.35 83 GLU A C 1
ATOM 1305 O O . GLU A 1 84 ? -0.256 -27.193 -6.234 1.00 10.56 83 GLU A O 1
ATOM 1317 N N . ILE A 1 85 ? -0.967 -25.059 -6.056 1.00 9.02 84 ILE A N 1
ATOM 1318 C CA . ILE A 1 85 ? 0.403 -24.596 -5.810 1.00 9.68 84 ILE A CA 1
ATOM 1319 C C . ILE A 1 85 ? 0.934 -25.129 -4.483 1.00 10.90 84 ILE A C 1
ATOM 1320 O O . ILE A 1 85 ? 2.124 -25.353 -4.356 1.00 12.14 84 ILE A O 1
ATOM 1336 N N . GLN A 1 86 ? 0.033 -25.311 -3.491 1.00 11.70 85 GLN A N 1
ATOM 1337 C CA . GLN A 1 86 ? 0.398 -25.814 -2.186 1.00 13.88 85 GLN A CA 1
ATOM 1338 C C . GLN A 1 86 ? 0.636 -27.328 -2.203 1.00 13.02 85 GLN A C 1
ATOM 1339 O O . GLN A 1 86 ? 1.479 -27.801 -1.436 1.00 17.45 85 GLN A O 1
ATOM 1353 N N . ASN A 1 87 ? -0.155 -28.086 -2.985 1.00 13.69 86 ASN A N 1
ATOM 1354 C CA . ASN A 1 87 ? -0.276 -29.508 -2.785 1.00 13.80 86 ASN A CA 1
ATOM 1355 C C . ASN A 1 87 ? 0.305 -30.265 -3.958 1.00 12.62 86 ASN A C 1
ATOM 1356 O O . ASN A 1 87 ? 0.713 -31.406 -3.769 1.00 14.95 86 ASN A O 1
ATOM 1367 N N . ASN A 1 88 ? 0.372 -29.689 -5.174 1.00 12.79 87 ASN A N 1
ATOM 1368 C CA . ASN A 1 88 ? 0.959 -30.405 -6.312 1.00 13.50 87 ASN A CA 1
ATOM 1369 C C . ASN A 1 88 ? 1.419 -29.459 -7.409 1.00 11.93 87 ASN A C 1
ATOM 1370 O O . ASN A 1 88 ? 0.895 -29.439 -8.523 1.00 12.41 87 ASN A O 1
ATOM 1381 N N . PRO A 1 89 ? 2.398 -28.608 -7.098 1.00 9.97 88 PRO A N 1
ATOM 1382 C CA . PRO A 1 89 ? 2.744 -27.504 -8.000 1.00 9.21 88 PRO A CA 1
ATOM 1383 C C . PRO A 1 89 ? 3.443 -27.935 -9.281 1.00 9.01 88 PRO A C 1
ATOM 1384 O O . PRO A 1 89 ? 3.533 -27.131 -10.190 1.00 10.18 88 PRO A O 1
ATOM 1395 N N . HIS A 1 90 ? 4.006 -29.153 -9.316 1.00 9.60 89 HIS A N 1
ATOM 1396 C CA . HIS A 1 90 ? 4.786 -29.583 -10.473 1.00 10.40 89 HIS A CA 1
ATOM 1397 C C . HIS A 1 90 ? 4.061 -30.630 -11.312 1.00 11.44 89 HIS A C 1
ATOM 1398 O O . HIS A 1 90 ? 4.699 -31.231 -12.173 1.00 13.40 89 HIS A O 1
ATOM 1413 N N . ALA A 1 91 ? 2.772 -30.852 -11.103 1.00 12.47 90 ALA A N 1
ATOM 1414 C CA . ALA A 1 91 ? 2.014 -31.807 -11.904 1.00 13.85 90 ALA A CA 1
ATOM 1415 C C . ALA A 1 91 ? 1.695 -31.264 -13.297 1.00 14.22 90 ALA A C 1
ATOM 1416 O O . ALA A 1 91 ? 1.825 -30.065 -13.568 1.00 14.13 90 ALA A O 1
ATOM 1423 N N . SER A 1 92 ? 1.269 -32.167 -14.158 1.00 17.10 91 SER A N 1
ATOM 1424 C CA A SER A 1 92 ? 0.718 -31.774 -15.442 0.63 18.35 91 SER A CA 1
ATOM 1425 C CA B SER A 1 92 ? 0.712 -31.777 -15.443 0.37 16.92 91 SER A CA 1
ATOM 1426 C C . SER A 1 92 ? -0.628 -31.080 -15.227 1.00 18.76 91 SER A C 1
ATOM 1427 O O . SER A 1 92 ? -1.508 -31.616 -14.540 1.00 21.27 91 SER A O 1
ATOM 1441 N N . TYR A 1 93 ? -0.732 -29.874 -15.791 1.00 20.72 92 TYR A N 1
ATOM 1442 C CA . TYR A 1 93 ? -1.939 -29.068 -15.817 1.00 19.70 92 TYR A CA 1
ATOM 1443 C C . TYR A 1 93 ? -2.002 -28.436 -17.201 1.00 23.57 92 TYR A C 1
ATOM 1444 O O . TYR A 1 93 ? -0.959 -28.215 -17.842 1.00 26.09 92 TYR A O 1
ATOM 1462 N N . SER A 1 94 ? -3.223 -28.143 -17.643 1.00 25.42 93 SER A N 1
ATOM 1463 C CA . SER A 1 94 ? -3.402 -27.522 -18.944 1.00 25.40 93 SER A CA 1
ATOM 1464 C C . SER A 1 94 ? -4.693 -26.694 -18.954 1.00 24.93 93 SER A C 1
ATOM 1465 O O . SER A 1 94 ? -5.456 -26.828 -17.984 1.00 26.38 93 SER A O 1
ATOM 1474 N N . PRO B 1 3 ? -5.081 8.311 2.027 1.00 31.89 2 PRO B N 1
ATOM 1475 C CA . PRO B 1 3 ? -4.663 7.933 0.677 1.00 31.23 2 PRO B CA 1
ATOM 1476 C C . PRO B 1 3 ? -3.153 7.959 0.412 1.00 29.19 2 PRO B C 1
ATOM 1477 O O . PRO B 1 3 ? -2.493 8.940 0.734 1.00 32.78 2 PRO B O 1
ATOM 1489 N N . HIS B 1 4 ? -2.649 6.872 -0.188 1.00 28.59 3 HIS B N 1
ATOM 1490 C CA . HIS B 1 4 ? -1.235 6.745 -0.503 1.00 27.64 3 HIS B CA 1
ATOM 1491 C C . HIS B 1 4 ? -1.112 6.680 -2.029 1.00 22.64 3 HIS B C 1
ATOM 1492 O O . HIS B 1 4 ? -1.761 5.852 -2.647 1.00 27.12 3 HIS B O 1
ATOM 1507 N N . ALA B 1 5 ? -0.329 7.548 -2.679 1.00 18.32 4 ALA B N 1
ATOM 1508 C CA . ALA B 1 5 ? -0.099 7.406 -4.106 1.00 18.04 4 ALA B CA 1
ATOM 1509 C C . ALA B 1 5 ? 0.709 6.146 -4.430 1.00 16.45 4 ALA B C 1
ATOM 1510 O O . ALA B 1 5 ? 0.294 5.378 -5.283 1.00 23.51 4 ALA B O 1
ATOM 1517 N N . PHE B 1 6 ? 1.749 5.888 -3.635 1.00 13.00 5 PHE B N 1
ATOM 1518 C CA . PHE B 1 6 ? 2.593 4.729 -3.866 1.00 11.73 5 PHE B CA 1
ATOM 1519 C C . PHE B 1 6 ? 2.055 3.569 -3.076 1.00 11.18 5 PHE B C 1
ATOM 1520 O O . PHE B 1 6 ? 1.573 3.745 -1.964 1.00 13.75 5 PHE B O 1
ATOM 1537 N N . LYS B 1 7 ? 2.265 2.371 -3.618 1.00 10.81 6 LYS B N 1
ATOM 1538 C CA . LYS B 1 7 ? 1.854 1.119 -3.011 1.00 10.70 6 LYS B CA 1
ATOM 1539 C C . LYS B 1 7 ? 3.032 0.161 -3.015 1.00 9.49 6 LYS B C 1
ATOM 1540 O O . LYS B 1 7 ? 3.946 0.255 -3.839 1.00 9.25 6 LYS B O 1
ATOM 1559 N N . PRO B 1 8 ? 3.041 -0.809 -2.088 1.00 10.32 7 PRO B N 1
ATOM 1560 C CA . PRO B 1 8 ? 4.082 -1.815 -2.070 1.00 10.62 7 PRO B CA 1
ATOM 1561 C C . PRO B 1 8 ? 4.227 -2.452 -3.439 1.00 9.55 7 PRO B C 1
ATOM 1562 O O . PRO B 1 8 ? 3.282 -2.831 -4.112 1.00 10.47 7 PRO B O 1
ATOM 1573 N N . GLY B 1 9 ? 5.510 -2.586 -3.830 1.00 8.51 8 GLY B N 1
ATOM 1574 C CA . GLY B 1 9 ? 5.834 -3.185 -5.106 1.00 8.85 8 GLY B CA 1
ATOM 1575 C C . GLY B 1 9 ? 6.008 -2.221 -6.238 1.00 8.23 8 GLY B C 1
ATOM 1576 O O . GLY B 1 9 ? 6.581 -2.573 -7.276 1.00 8.50 8 GLY B O 1
ATOM 1580 N N . ASP B 1 10 ? 5.626 -0.957 -6.070 1.00 7.54 9 ASP B N 1
ATOM 1581 C CA . ASP B 1 10 ? 5.909 0.041 -7.085 1.00 7.90 9 ASP B CA 1
ATOM 1582 C C . ASP B 1 10 ? 7.426 0.203 -7.233 1.00 6.84 9 ASP B C 1
ATOM 1583 O O . ASP B 1 10 ? 8.159 0.209 -6.222 1.00 7.69 9 ASP B O 1
ATOM 1592 N N . LEU B 1 11 ? 7.863 0.431 -8.460 1.00 6.67 10 LEU B N 1
ATOM 1593 C CA . LEU B 1 11 ? 9.250 0.557 -8.807 1.00 6.77 10 LEU B CA 1
ATOM 1594 C C . LEU B 1 11 ? 9.562 2.018 -9.062 1.00 7.40 10 LEU B C 1
ATOM 1595 O O . LEU B 1 11 ? 8.779 2.717 -9.730 1.00 8.39 10 LEU B O 1
ATOM 1611 N N . VAL B 1 12 ? 10.734 2.472 -8.621 1.00 6.74 11 VAL B N 1
ATOM 1612 C CA . VAL B 1 12 ? 11.099 3.865 -8.689 1.00 7.68 11 VAL B CA 1
ATOM 1613 C C . VAL B 1 12 ? 12.594 3.986 -8.912 1.00 7.81 11 VAL B C 1
ATOM 1614 O O . VAL B 1 12 ? 13.352 3.045 -8.730 1.00 8.28 11 VAL B O 1
ATOM 1627 N N . PHE B 1 13 ? 13.012 5.206 -9.214 1.00 8.62 12 PHE B N 1
ATOM 1628 C CA . PHE B 1 13 ? 14.341 5.687 -8.868 1.00 9.51 12 PHE B CA 1
ATOM 1629 C C . PHE B 1 13 ? 14.165 6.594 -7.655 1.00 9.94 12 PHE B C 1
ATOM 1630 O O . PHE B 1 13 ? 13.255 7.413 -7.615 1.00 10.95 12 PHE B O 1
ATOM 1647 N N . ALA B 1 14 ? 15.006 6.372 -6.646 1.00 9.22 13 ALA B N 1
ATOM 1648 C CA . ALA B 1 14 ? 14.935 7.107 -5.385 1.00 10.00 13 ALA B CA 1
ATOM 1649 C C . ALA B 1 14 ? 16.208 7.918 -5.208 1.00 9.76 13 ALA B C 1
ATOM 1650 O O . ALA B 1 14 ? 17.310 7.395 -5.412 1.00 10.28 13 ALA B O 1
ATOM 1657 N N . LYS B 1 15 ? 16.044 9.179 -4.813 1.00 11.07 14 LYS B N 1
ATOM 1658 C CA . LYS B 1 15 ? 17.140 10.129 -4.696 1.00 12.48 14 LYS B CA 1
ATOM 1659 C C . LYS B 1 15 ? 17.514 10.395 -3.237 1.00 14.01 14 LYS B C 1
ATOM 1660 O O . LYS B 1 15 ? 16.670 10.780 -2.429 1.00 14.54 14 LYS B O 1
ATOM 1679 N N . MET B 1 16 ? 18.803 10.206 -2.954 1.00 14.88 15 MET B N 1
ATOM 1680 C CA . MET B 1 16 ? 19.404 10.572 -1.680 1.00 16.71 15 MET B CA 1
ATOM 1681 C C . MET B 1 16 ? 20.622 11.456 -1.886 1.00 18.04 15 MET B C 1
ATOM 1682 O O . MET B 1 16 ? 21.311 11.299 -2.890 1.00 16.79 15 MET B O 1
ATOM 1696 N N . LYS B 1 17 ? 20.808 12.415 -0.974 1.00 21.46 16 LYS B N 1
ATOM 1697 C CA . LYS B 1 17 ? 21.968 13.275 -0.982 1.00 22.40 16 LYS B CA 1
ATOM 1698 C C . LYS B 1 17 ? 23.252 12.455 -1.086 1.00 22.41 16 LYS B C 1
ATOM 1699 O O . LYS B 1 17 ? 23.473 11.543 -0.305 1.00 24.21 16 LYS B O 1
ATOM 1711 N N . GLY B 1 18 ? 24.105 12.803 -2.050 1.00 21.34 17 GLY B N 1
ATOM 1712 C CA . GLY B 1 18 ? 25.395 12.153 -2.253 1.00 21.28 17 GLY B CA 1
ATOM 1713 C C . GLY B 1 18 ? 25.379 10.887 -3.113 1.00 19.39 17 GLY B C 1
ATOM 1714 O O . GLY B 1 18 ? 26.422 10.223 -3.260 1.00 21.19 17 GLY B O 1
ATOM 1718 N N . TYR B 1 19 ? 24.215 10.551 -3.675 1.00 17.65 18 TYR B N 1
ATOM 1719 C CA . TYR B 1 19 ? 24.039 9.363 -4.492 1.00 16.11 18 TYR B CA 1
ATOM 1720 C C . TYR B 1 19 ? 23.336 9.766 -5.764 1.00 16.72 18 TYR B C 1
ATOM 1721 O O . TYR B 1 19 ? 22.467 10.628 -5.745 1.00 16.39 18 TYR B O 1
ATOM 1739 N N . PRO B 1 20 ? 23.581 9.029 -6.863 1.00 16.24 19 PRO B N 1
ATOM 1740 C CA . PRO B 1 20 ? 22.742 9.152 -8.047 1.00 16.48 19 PRO B CA 1
ATOM 1741 C C . PRO B 1 20 ? 21.345 8.624 -7.783 1.00 14.74 19 PRO B C 1
ATOM 1742 O O . PRO B 1 20 ? 21.179 7.789 -6.926 1.00 13.33 19 PRO B O 1
ATOM 1753 N N . HIS B 1 21 ? 20.392 9.063 -8.594 1.00 14.33 20 HIS B N 1
ATOM 1754 C CA . HIS B 1 21 ? 19.070 8.466 -8.562 1.00 12.51 20 HIS B CA 1
ATOM 1755 C C . HIS B 1 21 ? 19.242 6.949 -8.682 1.00 12.28 20 HIS B C 1
ATOM 1756 O O . HIS B 1 21 ? 19.865 6.474 -9.614 1.00 13.17 20 HIS B O 1
ATOM 1771 N N . TRP B 1 22 ? 18.607 6.206 -7.792 1.00 10.43 21 TRP B N 1
ATOM 1772 C CA . TRP B 1 22 ? 18.988 4.826 -7.557 1.00 9.20 21 TRP B CA 1
ATOM 1773 C C . TRP B 1 22 ? 17.813 3.905 -7.770 1.00 8.63 21 TRP B C 1
ATOM 1774 O O . TRP B 1 22 ? 16.716 4.173 -7.246 1.00 8.48 21 TRP B O 1
ATOM 1795 N N . PRO B 1 23 ? 17.956 2.786 -8.502 1.00 7.49 22 PRO B N 1
ATOM 1796 C CA . PRO B 1 23 ? 16.815 1.880 -8.656 1.00 7.40 22 PRO B CA 1
ATOM 1797 C C . PRO B 1 23 ? 16.326 1.337 -7.331 1.00 6.88 22 PRO B C 1
ATOM 1798 O O . PRO B 1 23 ? 17.132 0.853 -6.540 1.00 7.36 22 PRO B O 1
ATOM 1809 N N . ALA B 1 24 ? 15.022 1.347 -7.154 1.00 6.30 23 ALA B N 1
ATOM 1810 C CA . ALA B 1 24 ? 14.471 1.019 -5.854 1.00 6.20 23 ALA B CA 1
ATOM 1811 C C . ALA B 1 24 ? 13.008 0.576 -5.964 1.00 5.52 23 ALA B C 1
ATOM 1812 O O . ALA B 1 24 ? 12.388 0.689 -7.032 1.00 6.44 23 ALA B O 1
ATOM 1819 N N . ARG B 1 25 ? 12.452 0.111 -4.857 1.00 6.36 24 ARG B N 1
ATOM 1820 C CA . ARG B 1 25 ? 11.056 -0.291 -4.794 1.00 5.95 24 ARG B CA 1
ATOM 1821 C C . ARG B 1 25 ? 10.473 0.198 -3.477 1.00 6.57 24 ARG B C 1
ATOM 1822 O O . ARG B 1 25 ? 11.149 0.380 -2.475 1.00 7.38 24 ARG B O 1
ATOM 1843 N N . ILE B 1 26 ? 9.160 0.343 -3.472 1.00 7.31 25 ILE B N 1
ATOM 1844 C CA . ILE B 1 26 ? 8.373 0.632 -2.281 1.00 8.24 25 ILE B CA 1
ATOM 1845 C C . ILE B 1 26 ? 8.087 -0.674 -1.572 1.00 9.01 25 ILE B C 1
ATOM 1846 O O . ILE B 1 26 ? 7.542 -1.600 -2.179 1.00 9.56 25 ILE B O 1
ATOM 1862 N N . ASP B 1 27 ? 8.459 -0.754 -0.298 1.00 9.50 26 ASP B N 1
ATOM 1863 C CA . ASP B 1 27 ? 8.106 -1.909 0.500 1.00 10.62 26 ASP B CA 1
ATOM 1864 C C . ASP B 1 27 ? 6.910 -1.627 1.405 1.00 11.24 26 ASP B C 1
ATOM 1865 O O . ASP B 1 27 ? 6.503 -0.493 1.561 1.00 14.27 26 ASP B O 1
ATOM 1874 N N . ASP B 1 28 ? 6.319 -2.670 1.950 1.00 14.07 27 ASP B N 1
ATOM 1875 C CA . ASP B 1 28 ? 5.183 -2.571 2.846 1.00 13.06 27 ASP B CA 1
ATOM 1876 C C . ASP B 1 28 ? 5.668 -2.144 4.232 1.00 12.61 27 ASP B C 1
ATOM 1877 O O . ASP B 1 28 ? 6.642 -2.692 4.731 1.00 12.85 27 ASP B O 1
ATOM 1886 N N . ILE B 1 29 ? 4.935 -1.268 4.896 1.00 13.68 28 ILE B N 1
ATOM 1887 C CA . ILE B 1 29 ? 5.296 -0.839 6.242 1.00 14.17 28 ILE B CA 1
ATOM 1888 C C . ILE B 1 29 ? 5.269 -2.009 7.217 1.00 14.01 28 ILE B C 1
ATOM 1889 O O . ILE B 1 29 ? 5.923 -1.942 8.245 1.00 14.67 28 ILE B O 1
ATOM 1905 N N . ALA B 1 30 ? 4.489 -3.061 6.926 1.00 16.21 29 ALA B N 1
ATOM 1906 C CA . ALA B 1 30 ? 4.411 -4.204 7.817 1.00 17.38 29 ALA B CA 1
ATOM 1907 C C . ALA B 1 30 ? 5.743 -4.946 7.923 1.00 18.81 29 ALA B C 1
ATOM 1908 O O . ALA B 1 30 ? 5.931 -5.748 8.841 1.00 23.26 29 ALA B O 1
ATOM 1915 N N . ASP B 1 31 ? 6.642 -4.728 6.969 1.00 16.77 30 ASP B N 1
ATOM 1916 C CA . ASP B 1 31 ? 7.890 -5.472 6.873 1.00 17.38 30 ASP B CA 1
ATOM 1917 C C . ASP B 1 31 ? 8.989 -4.871 7.754 1.00 16.32 30 ASP B C 1
ATOM 1918 O O . ASP B 1 31 ? 10.086 -5.433 7.766 1.00 19.10 30 ASP B O 1
ATOM 1924 N N . GLY B 1 32 ? 8.702 -3.764 8.448 1.00 15.77 31 GLY B N 1
ATOM 1925 C CA . GLY B 1 32 ? 9.672 -3.098 9.293 1.00 14.70 31 GLY B CA 1
ATOM 1926 C C . GLY B 1 32 ? 9.085 -2.783 10.655 1.00 13.61 31 GLY B C 1
ATOM 1927 O O . GLY B 1 32 ? 7.955 -2.310 10.754 1.00 16.06 31 GLY B O 1
ATOM 1931 N N . ALA B 1 33 ? 9.861 -3.002 11.722 1.00 13.38 32 ALA B N 1
ATOM 1932 C CA . ALA B 1 33 ? 9.383 -2.709 13.059 1.00 12.28 32 ALA B CA 1
ATOM 1933 C C . ALA B 1 33 ? 9.151 -1.208 13.266 1.00 11.10 32 ALA B C 1
ATOM 1934 O O . ALA B 1 33 ? 8.299 -0.849 14.064 1.00 13.75 32 ALA B O 1
ATOM 1941 N N . VAL B 1 34 ? 10.033 -0.383 12.760 1.00 10.99 33 VAL B N 1
ATOM 1942 C CA . VAL B 1 34 ? 9.893 1.059 12.843 1.00 10.56 33 VAL B CA 1
ATOM 1943 C C . VAL B 1 34 ? 9.131 1.496 11.600 1.00 11.07 33 VAL B C 1
ATOM 1944 O O . VAL B 1 34 ? 9.411 1.050 10.483 1.00 11.40 33 VAL B O 1
ATOM 1957 N N . LYS B 1 35 ? 8.139 2.362 11.801 1.00 11.52 34 LYS B N 1
ATOM 1958 C CA A LYS B 1 35 ? 7.300 2.812 10.711 0.73 11.83 34 LYS B CA 1
ATOM 1959 C CA B LYS B 1 35 ? 7.253 2.854 10.767 0.27 12.52 34 LYS B CA 1
ATOM 1960 C C . LYS B 1 35 ? 7.818 4.148 10.202 1.00 12.26 34 LYS B C 1
ATOM 1961 O O . LYS B 1 35 ? 8.463 4.916 10.901 1.00 14.35 34 LYS B O 1
ATOM 1997 N N . PRO B 1 36 ? 7.544 4.471 8.937 1.00 12.52 35 PRO B N 1
ATOM 1998 C CA . PRO B 1 36 ? 8.027 5.7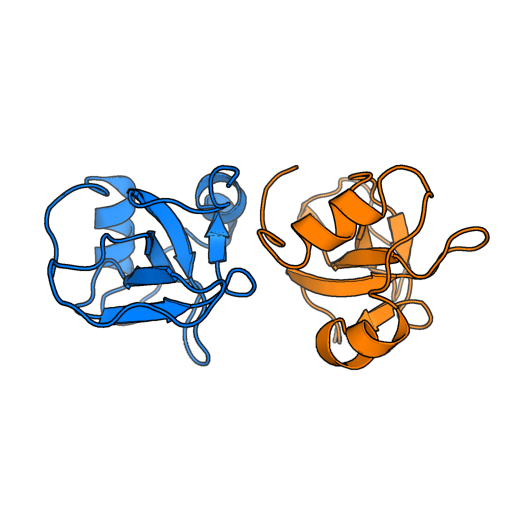29 8.385 1.00 13.48 35 PRO B CA 1
ATOM 1999 C C . PRO B 1 36 ? 7.365 6.915 9.030 1.00 14.67 35 PRO B C 1
ATOM 2000 O O . PRO B 1 36 ? 6.217 6.817 9.474 1.00 17.23 35 PRO B O 1
ATOM 2011 N N . PRO B 1 37 ? 8.033 8.089 9.004 1.00 15.97 36 PRO B N 1
ATOM 2012 C CA . PRO B 1 37 ? 7.361 9.328 9.324 1.00 17.79 36 PRO B CA 1
ATOM 2013 C C . PRO B 1 37 ? 6.174 9.565 8.395 1.00 19.41 36 PRO B C 1
ATOM 2014 O O . PRO B 1 37 ? 6.007 8.940 7.339 1.00 18.29 36 PRO B O 1
ATOM 2025 N N . PRO B 1 38 ? 5.297 10.531 8.765 1.00 21.70 37 PRO B N 1
ATOM 2026 C CA . PRO B 1 38 ? 4.215 10.945 7.871 1.00 24.47 37 PRO B CA 1
ATOM 2027 C C . PRO B 1 38 ? 4.661 11.308 6.459 1.00 26.25 37 PRO B C 1
ATOM 2028 O O . PRO B 1 38 ? 5.698 11.964 6.297 1.00 27.72 37 PRO B O 1
ATOM 2039 N N . ASN B 1 39 ? 3.935 10.769 5.455 1.00 22.79 38 ASN B N 1
ATOM 2040 C CA . ASN B 1 39 ? 4.122 10.963 4.015 1.00 19.91 38 ASN B CA 1
ATOM 2041 C C . ASN B 1 39 ? 5.521 10.519 3.612 1.00 15.07 38 ASN B C 1
ATOM 2042 O O . ASN B 1 39 ? 6.048 11.042 2.624 1.00 17.93 38 ASN B O 1
ATOM 2053 N N . LYS B 1 40 ? 6.055 9.499 4.287 1.00 12.58 39 LYS B N 1
ATOM 2054 C CA . LYS B 1 40 ? 7.224 8.801 3.804 1.00 10.81 39 LYS B CA 1
ATOM 2055 C C . LYS B 1 40 ? 6.912 7.326 3.671 1.00 10.04 39 LYS B C 1
ATOM 2056 O O . LYS B 1 40 ? 5.903 6.831 4.168 1.00 11.15 39 LYS B O 1
ATOM 2075 N N . TYR B 1 41 ? 7.787 6.646 2.940 1.00 9.70 40 TYR B N 1
ATOM 2076 C CA . TYR B 1 41 ? 7.636 5.250 2.583 1.00 9.35 40 TYR B CA 1
ATOM 2077 C C . TYR B 1 41 ? 8.914 4.497 2.867 1.00 8.74 40 TYR B C 1
ATOM 2078 O O . TYR B 1 41 ? 9.998 5.076 2.749 1.00 9.39 40 TYR B O 1
ATOM 2096 N N . PRO B 1 42 ? 8.794 3.176 3.109 1.00 9.63 41 PRO B N 1
ATOM 2097 C CA . PRO B 1 42 ? 9.955 2.324 3.181 1.00 9.88 41 PRO B CA 1
ATOM 2098 C C . PRO B 1 42 ? 10.430 2.061 1.757 1.00 9.34 41 PRO B C 1
ATOM 2099 O O . PRO B 1 42 ? 9.658 1.553 0.937 1.00 10.08 41 PRO B O 1
ATOM 2110 N N . ILE B 1 43 ? 11.690 2.393 1.487 1.00 8.79 42 ILE B N 1
ATOM 2111 C CA . ILE B 1 43 ? 12.306 2.253 0.151 1.00 8.84 42 ILE B CA 1
ATOM 2112 C C . ILE B 1 43 ? 13.396 1.209 0.240 1.00 9.56 42 ILE B C 1
ATOM 2113 O O . ILE B 1 43 ? 14.197 1.259 1.151 1.00 15.60 42 ILE B O 1
ATOM 2129 N N . PHE B 1 44 ? 13.361 0.205 -0.618 1.00 7.57 43 PHE B N 1
ATOM 2130 C CA . PHE B 1 44 ? 14.391 -0.806 -0.736 1.00 7.12 43 PHE B CA 1
ATOM 2131 C C . PHE B 1 44 ? 15.208 -0.477 -1.959 1.00 7.05 43 PHE B C 1
ATOM 2132 O O . PHE B 1 44 ? 14.679 -0.358 -3.057 1.00 7.72 43 PHE B O 1
ATOM 2149 N N . PHE B 1 45 ? 16.528 -0.317 -1.794 1.00 7.36 44 PHE B N 1
ATOM 2150 C CA . PHE B 1 45 ? 17.444 0.001 -2.866 1.00 7.54 44 PHE B CA 1
ATOM 2151 C C . PHE B 1 45 ? 17.968 -1.304 -3.473 1.00 7.18 44 PHE B C 1
ATOM 2152 O O . PHE B 1 45 ? 18.621 -2.100 -2.790 1.00 8.09 44 PHE B O 1
ATOM 2169 N N . PHE B 1 46 ? 17.776 -1.445 -4.796 1.00 6.94 45 PHE B N 1
ATOM 2170 C CA . PHE B 1 46 ? 18.359 -2.606 -5.461 1.00 6.79 45 PHE B CA 1
ATOM 2171 C C . PHE B 1 46 ? 19.888 -2.493 -5.470 1.00 7.28 45 PHE B C 1
ATOM 2172 O O . PHE B 1 46 ? 20.471 -1.398 -5.424 1.00 8.41 45 PHE B O 1
ATOM 2189 N N . GLY B 1 47 ? 20.532 -3.655 -5.553 1.00 8.08 46 GLY B N 1
ATOM 2190 C CA . GLY B 1 47 ? 21.997 -3.750 -5.606 1.00 8.94 46 GLY B CA 1
ATOM 2191 C C . GLY B 1 47 ? 22.604 -3.738 -4.208 1.00 10.12 46 GLY B C 1
ATOM 2192 O O . GLY B 1 47 ? 23.322 -4.650 -3.865 1.00 13.96 46 GLY B O 1
ATOM 2196 N N . THR B 1 48 ? 22.371 -2.665 -3.449 1.00 10.46 47 THR B N 1
ATOM 2197 C CA . THR B 1 48 ? 22.872 -2.550 -2.112 1.00 11.07 47 THR B CA 1
ATOM 2198 C C . THR B 1 48 ? 22.015 -3.320 -1.144 1.00 11.15 47 THR B C 1
ATOM 2199 O O . THR B 1 48 ? 22.503 -3.748 -0.103 1.00 13.54 47 THR B O 1
ATOM 2210 N N . HIS B 1 49 ? 20.727 -3.417 -1.462 1.00 10.73 48 HIS B N 1
ATOM 2211 C CA . HIS B 1 49 ? 19.771 -4.100 -0.609 1.00 11.29 48 HIS B CA 1
ATOM 2212 C C . HIS B 1 49 ? 19.559 -3.409 0.738 1.00 11.51 48 HIS B C 1
ATOM 2213 O O . HIS B 1 49 ? 19.112 -4.027 1.705 1.00 14.70 48 HIS B O 1
ATOM 2228 N N . GLU B 1 50 ? 19.815 -2.103 0.787 1.00 11.86 49 GLU B N 1
ATOM 2229 C CA . GLU B 1 50 ? 19.549 -1.285 1.969 1.00 11.54 49 GLU B CA 1
ATOM 2230 C C . GLU B 1 50 ? 18.174 -0.686 1.880 1.00 9.96 49 GLU B C 1
ATOM 2231 O O . GLU B 1 50 ? 17.588 -0.598 0.809 1.00 10.55 49 GLU B O 1
ATOM 2243 N N . THR B 1 51 ? 17.646 -0.312 3.030 0.82 9.53 50 THR B N 1
ATOM 2244 C CA A THR B 1 51 ? 16.338 0.331 3.063 0.50 10.27 50 THR B CA 1
ATOM 2245 C CA B THR B 1 51 ? 16.339 0.305 3.129 0.50 9.80 50 THR B CA 1
ATOM 2246 C C . THR B 1 51 ? 16.466 1.677 3.774 0.82 9.60 50 THR B C 1
ATOM 2247 O O . THR B 1 51 ? 17.277 1.851 4.698 0.82 13.43 50 THR B O 1
ATOM 2267 N N . ALA B 1 52 ? 15.572 2.594 3.429 1.00 9.66 51 ALA B N 1
ATOM 2268 C CA . ALA B 1 52 ? 15.510 3.912 4.021 1.00 9.64 51 ALA B CA 1
ATOM 2269 C C . ALA B 1 52 ? 14.074 4.424 3.941 1.00 10.71 51 ALA B C 1
ATOM 2270 O O . ALA B 1 52 ? 13.311 3.957 3.124 1.00 14.54 51 ALA B O 1
ATOM 2277 N N . PHE B 1 53 ? 13.755 5.497 4.653 1.00 9.61 52 PHE B N 1
ATOM 2278 C CA . PHE B 1 53 ? 12.483 6.187 4.510 1.00 9.61 52 PHE B CA 1
ATOM 2279 C C . PHE B 1 53 ? 12.655 7.448 3.684 1.00 10.33 52 PHE B C 1
ATOM 2280 O O . PHE B 1 53 ? 13.528 8.278 3.965 1.00 13.28 52 PHE B O 1
ATOM 2297 N N . LEU B 1 54 ? 11.855 7.592 2.626 1.00 9.64 53 LEU B N 1
ATOM 2298 C CA . LEU B 1 54 ? 11.907 8.748 1.739 1.00 9.23 53 LEU B CA 1
ATOM 2299 C C . LEU B 1 54 ? 10.481 9.200 1.456 1.00 9.39 53 LEU B C 1
ATOM 2300 O O . LEU B 1 54 ? 9.552 8.411 1.481 1.00 9.86 53 LEU B O 1
ATOM 2316 N N . GLY B 1 55 ? 10.358 10.492 1.170 1.00 10.68 54 GLY B N 1
ATOM 2317 C CA . GLY B 1 55 ? 9.122 11.068 0.699 1.00 11.08 54 GLY B CA 1
ATOM 2318 C C . GLY B 1 55 ? 9.051 11.240 -0.806 1.00 10.51 54 GLY B C 1
ATOM 2319 O O . GLY B 1 55 ? 10.042 11.086 -1.530 1.00 11.60 54 GLY B O 1
ATOM 2323 N N . PRO B 1 56 ? 7.847 11.564 -1.310 1.00 11.41 55 PRO B N 1
ATOM 2324 C CA . PRO B 1 56 ? 7.607 11.550 -2.749 1.00 12.07 55 PRO B CA 1
ATOM 2325 C C . PRO B 1 56 ? 8.451 12.491 -3.581 1.00 12.45 55 PRO B C 1
ATOM 2326 O O . PRO B 1 56 ? 8.647 12.251 -4.775 1.00 12.17 55 PRO B O 1
ATOM 2337 N N . LYS B 1 57 ? 8.925 13.587 -2.990 1.00 12.14 56 LYS B N 1
ATOM 2338 C CA . LYS B 1 57 ? 9.746 14.470 -3.800 1.00 13.99 56 LYS B CA 1
ATOM 2339 C C . LYS B 1 57 ? 10.972 13.772 -4.354 1.00 13.54 56 LYS B C 1
ATOM 2340 O O . LYS B 1 57 ? 11.504 14.215 -5.382 1.00 13.23 56 LYS B O 1
ATOM 2359 N N . ASP B 1 58 ? 11.396 12.707 -3.679 1.00 12.02 57 ASP B N 1
ATOM 2360 C CA . ASP B 1 58 ? 12.587 11.968 -4.029 1.00 11.78 57 ASP B CA 1
ATOM 2361 C C . ASP B 1 58 ? 12.308 10.638 -4.701 1.00 11.29 57 ASP B C 1
ATOM 2362 O O . ASP B 1 58 ? 13.239 9.844 -4.890 1.00 12.11 57 ASP B O 1
ATOM 2371 N N . LEU B 1 59 ? 11.074 10.440 -5.151 1.00 10.65 58 LEU B N 1
ATOM 2372 C CA . LEU B 1 59 ? 10.678 9.168 -5.755 1.00 10.01 58 LEU B CA 1
ATOM 2373 C C . LEU B 1 59 ? 10.153 9.419 -7.162 1.00 11.10 58 LEU B C 1
ATOM 2374 O O . LEU B 1 59 ? 9.238 10.173 -7.371 1.00 12.66 58 LEU B O 1
ATOM 2390 N N . PHE B 1 60 ? 10.764 8.748 -8.134 1.00 10.62 59 PHE B N 1
ATOM 2391 C CA . PHE B 1 60 ? 10.545 8.940 -9.555 1.00 11.44 59 PHE B CA 1
ATOM 2392 C C . PHE B 1 60 ? 10.057 7.610 -10.108 1.00 11.39 59 PHE B C 1
ATOM 2393 O O . PHE B 1 60 ? 10.784 6.652 -10.176 1.00 11.58 59 PHE B O 1
ATOM 2410 N N . PRO B 1 61 ? 8.805 7.528 -10.550 1.00 14.49 60 PRO B N 1
ATOM 2411 C CA . PRO B 1 61 ? 8.316 6.257 -11.077 1.00 15.07 60 PRO B CA 1
ATOM 2412 C C . PRO B 1 61 ? 9.251 5.679 -12.149 1.00 14.89 60 PRO B C 1
ATOM 2413 O O . PRO B 1 61 ? 9.710 6.375 -13.057 1.00 17.15 60 PRO B O 1
ATOM 2424 N N . TYR B 1 62 ? 9.513 4.378 -12.072 1.00 13.21 61 TYR B N 1
ATOM 2425 C CA . TYR B 1 62 ? 10.569 3.748 -12.880 1.00 14.57 61 TYR B CA 1
ATOM 2426 C C . TYR B 1 62 ? 10.369 3.820 -14.384 1.00 18.05 61 TYR B C 1
ATOM 2427 O O . TYR B 1 62 ? 11.280 4.206 -15.117 1.00 19.76 61 TYR B O 1
ATOM 2445 N N . ASP B 1 63 ? 9.189 3.452 -14.849 1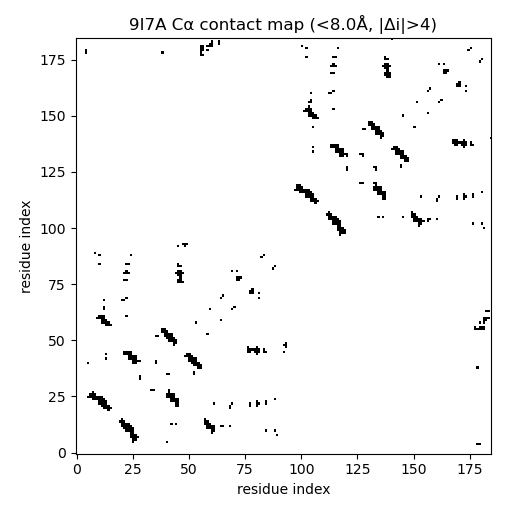.00 21.39 62 ASP B N 1
ATOM 2446 C CA . ASP B 1 63 ? 8.976 3.417 -16.297 1.00 24.30 62 ASP B CA 1
ATOM 2447 C C . ASP B 1 63 ? 9.195 4.798 -16.926 1.00 23.69 62 ASP B C 1
ATOM 2448 O O . ASP B 1 63 ? 9.842 4.882 -17.985 1.00 27.94 62 ASP B O 1
ATOM 2457 N N . LYS B 1 64 ? 8.649 5.854 -16.301 1.00 22.97 63 LYS B N 1
ATOM 2458 C CA . LYS B 1 64 ? 8.738 7.230 -16.787 1.00 23.51 63 LYS B CA 1
ATOM 2459 C C . LYS B 1 64 ? 10.187 7.721 -16.801 1.00 22.46 63 LYS B C 1
ATOM 2460 O O . LYS B 1 64 ? 10.598 8.439 -17.724 1.00 23.76 63 LYS B O 1
ATOM 2479 N N . SER B 1 65 ? 10.973 7.275 -15.813 1.00 19.72 64 SER B N 1
ATOM 2480 C CA . SER B 1 65 ? 12.252 7.882 -15.508 1.00 18.20 64 SER B CA 1
ATOM 2481 C C . SER B 1 65 ? 13.472 7.079 -15.953 1.00 16.32 64 SER B C 1
ATOM 2482 O O . SER B 1 65 ? 14.588 7.585 -15.822 1.00 17.74 64 SER B O 1
ATOM 2490 N N . LYS B 1 66 ? 13.299 5.844 -16.436 1.00 17.91 65 LYS B N 1
ATOM 2491 C CA . LYS B 1 66 ? 14.443 4.960 -16.625 1.00 18.57 65 LYS B CA 1
ATOM 2492 C C . LYS B 1 66 ? 15.303 5.429 -17.804 1.00 20.00 65 LYS B C 1
ATOM 2493 O O . LYS B 1 66 ? 16.5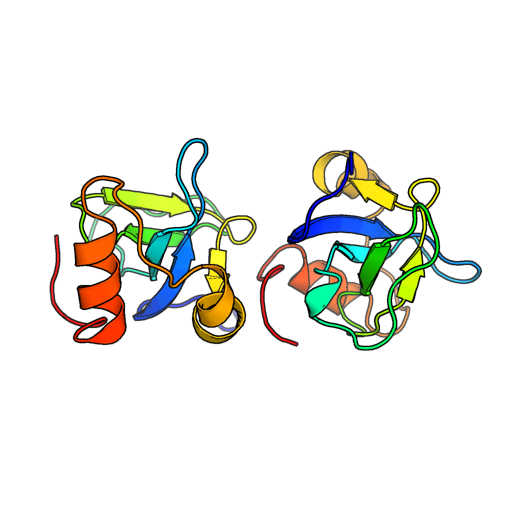10 5.210 -17.792 1.00 21.81 65 LYS B O 1
ATOM 2512 N N . ASP B 1 67 ? 14.720 6.136 -18.772 1.00 21.75 66 ASP B N 1
ATOM 2513 C CA . ASP B 1 67 ? 15.509 6.703 -19.859 1.00 24.70 66 ASP B CA 1
ATOM 2514 C C . ASP B 1 67 ? 16.514 7.700 -19.296 1.00 23.95 66 ASP B C 1
ATOM 2515 O O . ASP B 1 67 ? 17.645 7.771 -19.759 1.00 27.92 66 ASP B O 1
ATOM 2524 N N . LYS B 1 68 ? 16.101 8.474 -18.298 1.00 22.48 67 LYS B N 1
ATOM 2525 C CA . LYS B 1 68 ? 17.000 9.470 -17.762 1.00 23.03 67 LYS B CA 1
ATOM 2526 C C . LYS B 1 68 ? 17.991 8.897 -16.735 1.00 21.56 67 LYS B C 1
ATOM 2527 O O . LYS B 1 68 ? 19.167 9.225 -16.756 1.00 24.40 67 LYS B O 1
ATOM 2546 N N . TYR B 1 69 ? 17.516 8.050 -15.822 1.00 17.09 68 TYR B N 1
ATOM 2547 C CA . TYR B 1 69 ? 18.260 7.645 -14.624 1.00 15.79 68 TYR B CA 1
ATOM 2548 C C . TYR B 1 69 ? 18.814 6.224 -14.700 1.00 16.93 68 TYR B C 1
ATOM 2549 O O . TYR B 1 69 ? 19.608 5.831 -13.853 1.00 17.27 68 TYR B O 1
ATOM 2567 N N . GLY B 1 70 ? 18.430 5.458 -15.722 1.00 18.19 69 GLY B N 1
ATOM 2568 C CA . GLY B 1 70 ? 18.775 4.050 -15.805 1.00 18.83 69 GLY B CA 1
ATOM 2569 C C . GLY B 1 70 ? 20.081 3.752 -16.544 1.00 20.62 69 GLY B C 1
ATOM 2570 O O . GLY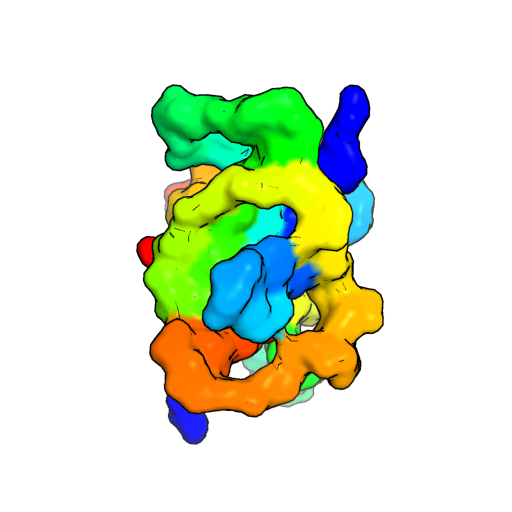 B 1 70 ? 20.246 2.654 -17.064 1.00 26.67 69 GLY B O 1
ATOM 2574 N N . LYS B 1 71 ? 21.040 4.672 -16.518 1.00 23.26 70 LYS B N 1
ATOM 2575 C CA . LYS B 1 71 ? 22.339 4.453 -17.135 1.00 23.43 70 LYS B CA 1
ATOM 2576 C C . LYS B 1 71 ? 23.332 3.905 -16.112 1.00 20.93 70 LYS B C 1
ATOM 2577 O O . LYS B 1 71 ? 23.286 4.278 -14.953 1.00 21.69 70 LYS B O 1
ATOM 2586 N N . PRO B 1 72 ? 24.336 3.107 -16.521 1.00 18.55 71 PRO B N 1
ATOM 2587 C CA . PRO B 1 72 ? 25.280 2.505 -15.571 1.00 18.65 71 PRO B CA 1
ATOM 2588 C C . PRO B 1 72 ? 26.222 3.500 -14.892 1.00 17.48 71 PRO B C 1
ATOM 2589 O O . PRO B 1 72 ? 26.565 4.536 -15.475 1.00 22.29 71 PRO B O 1
ATOM 2600 N N . ASN B 1 73 ? 26.724 3.142 -13.701 1.00 18.25 72 ASN B N 1
ATOM 2601 C CA . ASN B 1 73 ? 27.823 3.869 -13.057 1.00 17.45 72 ASN B CA 1
ATOM 2602 C C . ASN B 1 73 ? 28.620 2.923 -12.155 1.00 16.86 72 ASN B C 1
ATOM 2603 O O . ASN B 1 73 ? 28.164 1.791 -11.994 1.00 18.12 72 ASN B O 1
ATOM 2614 N N . LYS B 1 74 ? 29.737 3.409 -11.584 1.00 16.39 73 LYS B N 1
ATOM 2615 C CA . LYS B 1 74 ? 30.696 2.595 -10.858 1.00 18.49 73 LYS B CA 1
ATOM 2616 C C . LYS B 1 74 ? 30.405 2.564 -9.373 1.00 14.59 73 LYS B C 1
ATOM 2617 O O . LYS B 1 74 ? 31.089 1.872 -8.597 1.00 20.35 73 LYS B O 1
ATOM 2629 N N . ARG B 1 75 ? 29.348 3.260 -8.918 1.00 17.87 74 ARG B N 1
ATOM 2630 C CA . ARG B 1 75 ? 29.049 3.267 -7.490 1.00 17.24 74 ARG B CA 1
ATOM 2631 C C . ARG B 1 75 ? 28.643 1.872 -7.050 1.00 16.71 74 ARG B C 1
ATOM 2632 O O . ARG B 1 75 ? 27.985 1.130 -7.793 1.00 16.26 74 ARG B O 1
ATOM 2653 N N . LYS B 1 76 ? 29.093 1.505 -5.845 1.00 16.01 75 LYS B N 1
ATOM 2654 C CA . LYS B 1 76 ? 28.958 0.153 -5.363 1.00 16.60 75 LYS B CA 1
ATOM 2655 C C . LYS B 1 76 ? 27.498 -0.269 -5.463 1.00 14.66 75 LYS B C 1
ATOM 2656 O O . LYS B 1 76 ? 26.602 0.374 -4.915 1.00 14.71 75 LYS B O 1
ATOM 2675 N N . GLY B 1 77 ? 27.298 -1.407 -6.110 1.00 13.82 76 GLY B N 1
ATOM 2676 C CA . GLY B 1 77 ? 25.979 -2.004 -6.206 1.00 13.40 76 GLY B CA 1
ATOM 2677 C C . GLY B 1 77 ? 25.068 -1.422 -7.288 1.00 11.76 76 GLY B C 1
ATOM 2678 O O . GLY B 1 77 ? 23.994 -1.983 -7.551 1.00 11.61 76 GLY B O 1
ATOM 2682 N N . PHE B 1 78 ? 25.452 -0.352 -7.966 1.00 12.06 77 PHE B N 1
ATOM 2683 C CA . PHE B 1 78 ? 24.485 0.332 -8.804 1.00 11.32 77 PHE B CA 1
ATOM 2684 C C . PHE B 1 78 ? 24.073 -0.504 -10.018 1.00 10.85 77 PHE B C 1
ATOM 2685 O O . PHE B 1 78 ? 22.883 -0.699 -10.290 1.00 10.47 77 PHE B O 1
ATOM 2702 N N . ASN B 1 79 ? 25.061 -1.052 -10.727 1.00 11.82 78 ASN B N 1
ATOM 2703 C CA . ASN B 1 79 ? 24.733 -1.788 -11.936 1.00 11.40 78 ASN B CA 1
ATOM 2704 C C . ASN B 1 79 ? 24.073 -3.130 -11.611 1.00 10.09 78 ASN B C 1
ATOM 2705 O O . ASN B 1 79 ? 23.212 -3.603 -12.368 1.00 10.09 78 ASN B O 1
ATOM 2716 N N . GLU B 1 80 ? 24.398 -3.741 -10.455 1.00 9.82 79 GLU B N 1
ATOM 2717 C CA . GLU B 1 80 ? 23.632 -4.870 -9.965 1.00 9.03 79 GLU B CA 1
ATOM 2718 C C . GLU B 1 80 ? 22.172 -4.469 -9.695 1.00 8.14 79 GLU B C 1
ATOM 2719 O O . GLU B 1 80 ? 21.236 -5.226 -9.930 1.00 8.77 79 GLU B O 1
ATOM 2731 N N . GLY B 1 81 ? 21.987 -3.253 -9.179 1.00 7.39 80 GLY B N 1
ATOM 2732 C CA . GLY B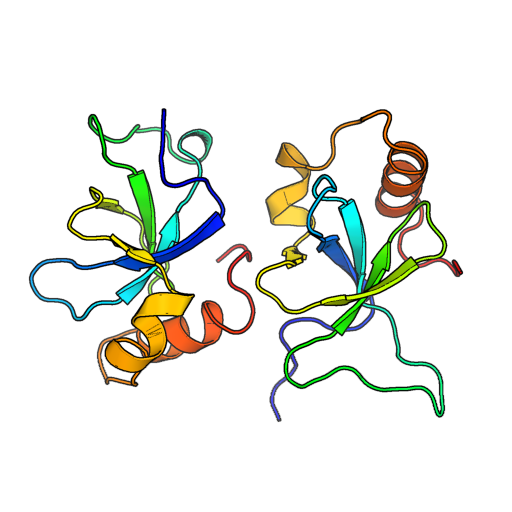 1 81 ? 20.663 -2.728 -8.937 1.00 7.44 80 GLY B CA 1
ATOM 2733 C C . GLY B 1 81 ? 19.873 -2.531 -10.216 1.00 7.25 80 GLY B C 1
ATOM 2734 O O . GLY B 1 81 ? 18.657 -2.854 -10.234 1.00 7.38 80 GLY B O 1
ATOM 2738 N N . LEU B 1 82 ? 20.509 -2.060 -11.265 1.00 7.97 81 LEU B N 1
ATOM 2739 C CA . LEU B 1 82 ? 19.834 -2.008 -12.561 1.00 8.44 81 LEU B CA 1
ATOM 2740 C C . LEU B 1 82 ? 19.427 -3.391 -13.042 1.00 7.66 81 LEU B C 1
ATOM 2741 O O . LEU B 1 82 ? 18.347 -3.537 -13.615 1.00 9.58 81 LEU B O 1
ATOM 2757 N N . TRP B 1 83 ? 20.272 -4.393 -12.846 1.00 7.71 82 TRP B N 1
ATOM 2758 C CA . TRP B 1 83 ? 19.885 -5.746 -13.225 1.00 7.84 82 TRP B CA 1
ATOM 2759 C C . TRP B 1 83 ? 18.650 -6.198 -12.454 1.00 7.42 82 TRP B C 1
ATOM 2760 O O . TRP B 1 83 ? 17.728 -6.767 -13.029 1.00 7.58 82 TRP B O 1
ATOM 2781 N N . GLU B 1 84 ? 18.660 -5.970 -11.140 1.00 6.52 83 GLU B N 1
ATOM 2782 C CA . GLU B 1 84 ? 17.585 -6.472 -10.304 1.00 6.28 83 GLU B CA 1
ATOM 2783 C C . GLU B 1 84 ? 16.247 -5.821 -10.669 1.00 6.18 83 GLU B C 1
ATOM 2784 O O . GLU B 1 84 ? 15.222 -6.504 -10.731 1.00 6.42 83 GLU B O 1
ATOM 2796 N N . ILE B 1 85 ? 16.238 -4.492 -10.844 1.00 6.06 84 ILE B N 1
ATOM 2797 C CA . ILE B 1 85 ? 14.969 -3.827 -11.083 1.00 5.98 84 ILE B CA 1
ATOM 2798 C C . ILE B 1 85 ? 14.339 -4.284 -12.396 1.00 6.55 84 ILE B C 1
ATOM 2799 O O . ILE B 1 85 ? 13.124 -4.349 -12.512 1.00 7.35 84 ILE B O 1
ATOM 2815 N N . GLN B 1 86 ? 15.171 -4.617 -13.394 1.00 6.87 85 GLN B N 1
ATOM 2816 C CA A GLN B 1 86 ? 14.693 -5.100 -14.672 0.50 7.38 85 GLN B CA 1
ATOM 2817 C CA B GLN B 1 86 ? 14.745 -5.115 -14.688 0.50 7.63 85 GLN B CA 1
ATOM 2818 C C . GLN B 1 86 ? 14.356 -6.591 -14.667 1.00 7.30 85 GLN B C 1
ATOM 2819 O O . GLN B 1 86 ? 13.407 -6.990 -15.374 1.00 9.19 85 GLN B O 1
ATOM 2845 N N . ASN B 1 87 ? 15.115 -7.407 -13.945 1.00 6.76 86 ASN B N 1
ATOM 2846 C CA A ASN B 1 87 ? 15.032 -8.847 -14.112 0.49 6.82 86 ASN B CA 1
ATOM 2847 C CA B ASN B 1 87 ? 15.061 -8.852 -14.092 0.51 7.02 86 ASN B CA 1
ATOM 2848 C C . ASN B 1 87 ? 14.342 -9.592 -12.978 1.00 6.92 86 ASN B C 1
A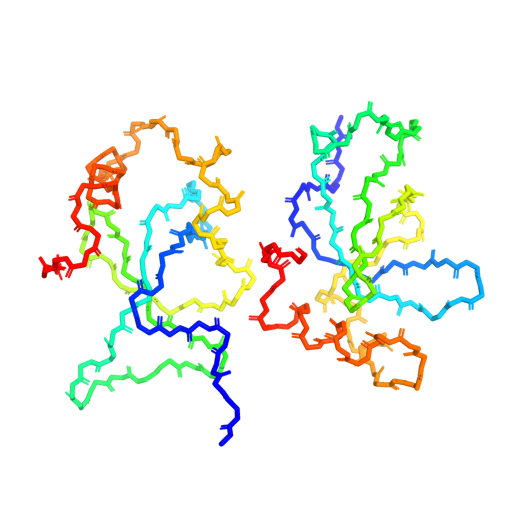TOM 2849 O O . ASN B 1 87 ? 13.833 -10.690 -13.207 1.00 7.16 86 ASN B O 1
ATOM 2869 N N . ASN B 1 88 ? 14.342 -9.047 -11.767 1.00 6.89 87 ASN B N 1
ATOM 2870 C CA . ASN B 1 88 ? 13.629 -9.707 -10.667 1.00 6.26 87 ASN B CA 1
ATOM 2871 C C . ASN B 1 88 ? 13.364 -8.664 -9.581 1.00 6.02 87 ASN B C 1
ATOM 2872 O O . ASN B 1 88 ? 13.846 -8.777 -8.449 1.00 6.71 87 ASN B O 1
ATOM 2883 N N . PRO B 1 89 ? 12.497 -7.704 -9.864 1.00 6.08 88 PRO B N 1
ATOM 2884 C CA . PRO B 1 89 ? 12.300 -6.593 -8.899 1.00 5.59 88 PRO B CA 1
ATOM 2885 C C . PRO B 1 89 ? 11.543 -6.988 -7.654 1.00 6.20 88 PRO B C 1
ATOM 2886 O O . PRO B 1 89 ? 11.625 -6.227 -6.671 1.00 7.73 88 PRO B O 1
ATOM 2897 N N . HIS B 1 90 ? 10.847 -8.125 -7.629 1.00 6.00 89 HIS B N 1
ATOM 2898 C CA . HIS B 1 90 ? 10.033 -8.480 -6.483 1.00 6.22 89 HIS B CA 1
ATOM 2899 C C . HIS B 1 90 ? 10.653 -9.584 -5.653 1.00 7.37 89 HIS B C 1
ATOM 2900 O O . HIS B 1 90 ? 10.013 -10.144 -4.790 1.00 8.92 89 HIS B O 1
ATOM 2915 N N . ALA B 1 91 ? 11.906 -9.937 -5.882 1.00 8.35 90 ALA B N 1
ATOM 2916 C CA . ALA B 1 91 ? 12.567 -10.990 -5.150 1.00 9.83 90 ALA B CA 1
ATOM 2917 C C . ALA B 1 91 ? 12.830 -10.608 -3.707 1.00 11.79 90 ALA B C 1
ATOM 2918 O O . ALA B 1 91 ? 12.875 -9.431 -3.367 1.00 13.05 90 ALA B O 1
ATOM 2925 N N . SER B 1 92 ? 13.064 -11.639 -2.906 1.00 14.95 91 SER B N 1
ATOM 2926 C CA . SER B 1 92 ? 13.837 -11.512 -1.671 1.00 20.09 91 SER B CA 1
ATOM 2927 C C . SER B 1 92 ? 15.324 -11.368 -1.985 1.00 23.69 91 SER B C 1
ATOM 2928 O O . SER B 1 92 ? 15.901 -12.205 -2.694 1.00 26.56 91 SER B O 1
ATOM 2936 N N . TYR B 1 93 ? 15.933 -10.331 -1.409 1.00 24.94 92 TYR B N 1
ATOM 2937 C CA . TYR B 1 93 ? 17.368 -10.108 -1.402 1.00 26.55 92 TYR B CA 1
ATOM 2938 C C . TYR B 1 93 ? 17.849 -10.209 0.046 1.00 30.43 92 TYR B C 1
ATOM 2939 O O . TYR B 1 93 ? 17.409 -11.207 0.687 1.00 36.66 92 TYR B O 1
#

Solvent-accessible surface area: 11114 Å² total; per-residue (Å²): 132,172,103,134,31,6,115,74,28,58,39,0,0,0,57,45,202,54,104,40,33,13,0,0,22,3,31,109,54,71,154,89,42,116,151,33,63,128,58,90,20,11,0,4,4,0,25,35,158,77,72,22,69,21,10,5,122,23,0,21,29,34,120,101,10,46,133,98,42,23,90,109,46,78,107,196,8,2,67,106,0,10,153,30,3,105,85,73,26,125,26,113,54,110,184,152,99,28,131,55,20,33,28,0,0,0,58,50,154,59,95,40,39,8,0,0,12,3,29,41,93,82,88,32,106,112,104,24,63,132,108,90,19,11,0,16,6,0,11,48,76,116,78,34,69,22,11,51,175,24,9,61,71,28,99,185,8,85,132,146,43,28,74,102,43,165,104,184,14,2,73,113,0,31,125,12,4,104,29,20,1,11,9,78,90

Nearest PDB structures (foldseek):
  7hhi-assembly1_A  TM=9.538E-01  e=3.866E-17  Homo sapiens
  9grv-assembly3_C  TM=9.629E-01  e=5.932E-16  Homo sapiens
  6iip-assembly2_B  TM=9.693E-01  e=1.483E-13  Homo sapiens
  6iiq-assembly1_C  TM=9.291E-01  e=6.762E-13  Homo sapiens
  3zeh-assembly1_A  TM=8.870E-01  e=2.135E-13  Homo sapiens

B-factor: mean 16.45, std 9.66, range [5.52, 136.93]

Secondary structure (DSSP, 8-state):
-PPPSS-TT-EEEE--TTS--EEEEEPPPPTTPPPPPTT-EEEEETTSS-EEEE-GGGEEEHHHHHHHH-S---STTHHHHHHHHHH-TTS---/--SS-TT-EEEE--TTS--EEEEEPPGGG-SSPPPTT-EEEEETTT--EEEE-GGGEEEHHHHHHHH-----STTHHHHHHHHHH-TTS--